Protein AF-A0A399HQA6-F1 (afdb_monomer_lite)

Secondary structure (DSSP, 8-state):
----TT---B-----S-HHIIIIIIIS-HHHHHHS--HHHHHHHH-S-----------S---HHHHHHHHHHHHHHTT-S-HHHHHHHSGGG-TT--HHHHTTB---S-STTTT--TTT-TT-SGGGGGG-SSHHHHHHHHHHHHHHHHSSSSTTHHHHHHHHHHT-B--S--EE----STT--S-EEEEETTEEEEE-HHHHTTB-GGG-EEEEEEPPTTPPPTT-SB-TTSS-TT-GGGGEEEEEEEEBTTT--EEEEE--B-SHHHHHHHHHHHHHHTT----SSSTT-EEP--TTSSS---EE------S---HHHHHHHH---S--

Radius of gyration: 25.89 Å; chains: 1; bounding box: 60×69×69 Å

Structure (mmCIF, N/CA/C/O backbone):
data_AF-A0A399HQA6-F1
#
_entry.id   AF-A0A399HQA6-F1
#
loop_
_atom_site.group_PDB
_atom_site.id
_atom_site.type_symbol
_atom_site.label_atom_id
_atom_site.label_alt_id
_atom_site.label_comp_id
_atom_site.label_asym_id
_atom_site.label_entity_id
_atom_site.label_seq_id
_atom_site.pdbx_PDB_ins_code
_atom_site.Cartn_x
_atom_site.Cartn_y
_atom_site.Cartn_z
_atom_site.occupancy
_atom_site.B_iso_or_equiv
_atom_site.auth_seq_id
_atom_site.auth_comp_id
_atom_site.auth_asym_id
_atom_site.auth_atom_id
_atom_site.pdbx_PDB_model_num
ATOM 1 N N . MET A 1 1 ? 3.325 -28.290 -16.433 1.00 46.09 1 MET A N 1
ATOM 2 C CA . MET A 1 1 ? 3.695 -27.253 -17.421 1.00 46.09 1 MET A CA 1
ATOM 3 C C . MET A 1 1 ? 5.106 -27.579 -17.893 1.00 46.09 1 MET A C 1
ATOM 5 O O . MET A 1 1 ? 5.983 -27.644 -17.045 1.00 46.09 1 MET A O 1
ATOM 9 N N . ARG A 1 2 ? 5.325 -27.930 -19.168 1.00 38.97 2 ARG A N 1
ATOM 10 C CA . ARG A 1 2 ? 6.673 -28.277 -19.660 1.00 38.97 2 ARG A CA 1
ATOM 11 C C . ARG A 1 2 ? 7.373 -26.999 -20.116 1.00 38.97 2 ARG A C 1
ATOM 13 O O . ARG A 1 2 ? 7.052 -26.469 -21.173 1.00 38.97 2 ARG A O 1
ATOM 20 N N . ILE A 1 3 ? 8.270 -26.490 -19.281 1.00 51.06 3 ILE A N 1
ATOM 21 C CA . ILE A 1 3 ? 9.206 -25.422 -19.643 1.00 51.06 3 ILE A CA 1
ATOM 22 C C . ILE A 1 3 ? 10.278 -26.064 -20.543 1.00 51.06 3 ILE A C 1
ATOM 24 O O . ILE A 1 3 ? 10.696 -27.183 -20.242 1.00 51.06 3 ILE A O 1
ATOM 28 N N . PRO A 1 4 ? 10.703 -25.433 -21.653 1.00 49.66 4 PRO A N 1
ATOM 29 C CA . PRO A 1 4 ? 11.762 -25.982 -22.498 1.00 49.66 4 PRO A CA 1
ATOM 30 C C . PRO A 1 4 ? 13.029 -26.227 -21.670 1.00 49.66 4 PRO A C 1
ATOM 32 O O . PRO A 1 4 ? 13.526 -25.306 -21.018 1.00 49.66 4 PRO A O 1
ATOM 35 N N . SER A 1 5 ? 13.540 -27.458 -21.708 1.00 47.47 5 SER A N 1
ATOM 36 C CA . SER A 1 5 ? 14.568 -28.019 -20.815 1.00 47.47 5 SER A CA 1
ATOM 37 C C . SER A 1 5 ? 15.982 -27.439 -20.979 1.00 47.47 5 SER A C 1
ATOM 39 O O . SER A 1 5 ? 16.947 -28.052 -20.549 1.00 47.47 5 SER A O 1
ATOM 41 N N . SER A 1 6 ? 16.148 -26.294 -21.644 1.00 56.69 6 SER A N 1
ATOM 42 C CA . SER A 1 6 ? 17.475 -25.747 -21.963 1.00 56.69 6 SER A CA 1
ATOM 43 C C . SER A 1 6 ? 17.486 -24.224 -22.116 1.00 56.69 6 SER A C 1
ATOM 45 O O . SER A 1 6 ? 18.151 -23.689 -23.005 1.00 56.69 6 SER A O 1
ATOM 47 N N . SER A 1 7 ? 16.712 -23.498 -21.304 1.00 71.19 7 SER A N 1
ATOM 48 C CA . SER A 1 7 ? 16.657 -22.035 -21.399 1.00 71.19 7 SER A CA 1
ATOM 49 C C . SER A 1 7 ? 17.204 -21.359 -20.141 1.00 71.19 7 SER A C 1
ATOM 51 O O . SER A 1 7 ? 16.585 -21.368 -19.083 1.00 71.19 7 SER A O 1
ATOM 53 N N . TRP A 1 8 ? 18.373 -20.738 -20.277 1.00 83.06 8 TRP A N 1
ATOM 54 C CA . TRP A 1 8 ? 19.012 -19.949 -19.227 1.00 83.06 8 TRP A CA 1
ATOM 55 C C . TRP A 1 8 ? 18.204 -18.674 -18.954 1.00 83.06 8 TRP A C 1
ATOM 57 O O . TRP A 1 8 ? 17.546 -18.134 -19.850 1.00 83.06 8 TRP A O 1
ATOM 67 N N . ARG A 1 9 ? 18.248 -18.178 -17.716 1.00 88.12 9 ARG A N 1
ATOM 68 C CA . ARG A 1 9 ? 17.658 -16.888 -17.328 1.00 88.12 9 ARG A CA 1
ATOM 69 C C . ARG A 1 9 ? 18.725 -16.005 -16.718 1.00 88.12 9 ARG A C 1
ATOM 71 O O . ARG A 1 9 ? 19.598 -16.482 -16.002 1.00 88.12 9 ARG A O 1
ATOM 78 N N . ARG A 1 10 ? 18.667 -14.715 -17.046 1.00 89.69 10 ARG A N 1
ATOM 79 C CA . ARG A 1 10 ? 19.726 -13.760 -16.710 1.00 89.69 10 ARG A CA 1
ATOM 80 C C . ARG A 1 10 ? 19.152 -12.689 -15.807 1.00 89.69 10 ARG A C 1
ATOM 82 O O . ARG A 1 10 ? 18.194 -12.011 -16.175 1.00 89.69 10 ARG A O 1
ATOM 89 N N . TYR A 1 11 ? 19.739 -12.552 -14.630 1.00 90.12 11 TYR A N 1
ATOM 90 C CA . TYR A 1 11 ? 19.397 -11.531 -13.654 1.00 90.12 11 TYR A CA 1
ATOM 91 C C . TYR A 1 11 ? 20.666 -10.770 -13.293 1.00 90.12 11 TYR A C 1
ATOM 93 O O . TYR A 1 11 ? 21.704 -11.378 -13.048 1.00 90.12 11 TYR A O 1
ATOM 101 N N . VAL A 1 12 ? 20.565 -9.446 -13.258 1.00 89.06 12 VAL A N 1
ATOM 102 C CA . VAL A 1 12 ? 21.636 -8.573 -12.772 1.00 89.06 12 VAL A CA 1
ATOM 103 C C . VAL A 1 12 ? 21.086 -7.761 -11.611 1.00 89.06 12 VAL A C 1
ATOM 105 O O . VAL A 1 12 ? 19.997 -7.196 -11.710 1.00 89.06 12 VAL A O 1
ATOM 108 N N . GLY A 1 13 ? 21.837 -7.737 -10.512 1.00 83.81 13 GLY A N 1
ATOM 109 C CA . GLY A 1 13 ? 21.489 -7.035 -9.286 1.00 83.81 13 GLY A CA 1
ATOM 110 C C . GLY A 1 13 ? 22.708 -6.350 -8.674 1.00 83.81 13 GLY A C 1
ATOM 111 O O . GLY A 1 13 ? 23.799 -6.909 -8.707 1.00 83.81 13 GLY A O 1
ATOM 112 N N . GLN A 1 14 ? 22.531 -5.181 -8.063 1.00 79.50 14 GLN A N 1
ATOM 113 C CA . GLN A 1 14 ? 23.606 -4.490 -7.332 1.00 79.50 14 GLN A CA 1
ATOM 114 C C . GLN A 1 14 ? 23.721 -4.941 -5.865 1.00 79.50 14 GLN A C 1
ATOM 116 O O . GLN A 1 14 ? 22.711 -5.101 -5.183 1.00 79.50 14 GLN A O 1
ATOM 121 N N . SER A 1 15 ? 24.930 -5.085 -5.319 1.00 76.31 15 SER A N 1
ATOM 122 C CA . SER A 1 15 ? 25.132 -5.267 -3.874 1.00 76.31 15 SER A CA 1
ATOM 123 C C . SER A 1 15 ? 26.404 -4.587 -3.396 1.00 76.31 15 SER A C 1
ATOM 125 O O . SER A 1 15 ? 27.422 -4.655 -4.066 1.00 76.31 15 SER A O 1
ATOM 127 N N . ILE A 1 16 ? 26.363 -4.013 -2.194 1.00 74.00 16 ILE A N 1
ATOM 128 C CA . ILE A 1 16 ? 27.575 -3.621 -1.453 1.00 74.00 16 ILE A CA 1
ATOM 129 C C . ILE A 1 16 ? 28.124 -4.776 -0.598 1.00 74.00 16 ILE A C 1
ATOM 131 O O . ILE A 1 16 ? 29.214 -4.684 -0.048 1.00 74.00 16 ILE A O 1
ATOM 135 N N . ASN A 1 17 ? 27.349 -5.857 -0.455 1.00 77.19 17 ASN A N 1
ATOM 136 C CA . ASN A 1 17 ? 27.739 -7.075 0.243 1.00 77.19 17 ASN A CA 1
ATOM 137 C C . ASN A 1 17 ? 27.138 -8.280 -0.496 1.00 77.19 17 ASN A C 1
ATOM 139 O O . ASN A 1 17 ? 25.963 -8.623 -0.314 1.00 77.19 17 ASN A O 1
ATOM 143 N N . CYS A 1 18 ? 27.920 -8.873 -1.399 1.00 78.12 18 CYS A N 1
ATOM 144 C CA . CYS A 1 18 ? 27.489 -10.010 -2.214 1.00 78.12 18 CYS A CA 1
ATOM 145 C C . CYS A 1 18 ? 27.145 -11.227 -1.349 1.00 78.12 18 CYS A C 1
ATOM 147 O O . CYS A 1 18 ? 26.110 -11.843 -1.575 1.00 78.12 18 CYS A O 1
ATOM 149 N N . ASN A 1 19 ? 27.934 -11.508 -0.307 1.00 81.88 19 ASN A N 1
ATOM 150 C CA . ASN A 1 19 ? 27.689 -12.628 0.603 1.00 81.88 19 ASN A CA 1
ATOM 151 C C . ASN A 1 19 ? 26.316 -12.514 1.291 1.00 81.88 19 ASN A C 1
ATOM 153 O O . ASN A 1 19 ? 25.516 -13.447 1.233 1.00 81.88 19 ASN A O 1
ATOM 157 N N . LEU A 1 20 ? 25.998 -11.336 1.844 1.00 82.56 20 LEU A N 1
ATOM 158 C CA . LEU A 1 20 ? 24.690 -11.071 2.442 1.00 82.56 20 LEU A CA 1
ATOM 159 C C . LEU A 1 20 ? 23.568 -11.249 1.414 1.00 82.56 20 LEU A C 1
ATOM 161 O O . LEU A 1 20 ? 22.568 -11.913 1.680 1.00 82.56 20 LEU A O 1
ATOM 165 N N . ARG A 1 21 ? 23.731 -10.660 0.226 1.00 83.94 21 ARG A N 1
ATOM 166 C CA . ARG A 1 21 ? 22.701 -10.698 -0.814 1.00 83.94 21 ARG A CA 1
ATOM 167 C C . ARG A 1 21 ? 22.457 -12.115 -1.322 1.00 83.94 21 ARG A C 1
ATOM 169 O O . ARG A 1 21 ? 21.301 -12.482 -1.491 1.00 83.94 21 ARG A O 1
ATOM 176 N N . VAL A 1 22 ? 23.493 -12.917 -1.532 1.00 86.75 22 VAL A N 1
ATOM 177 C CA . VAL A 1 22 ? 23.330 -14.301 -1.984 1.00 86.75 22 VAL A CA 1
ATOM 178 C C . VAL A 1 22 ? 22.727 -15.152 -0.868 1.00 86.75 22 VAL A C 1
ATOM 180 O O . VAL A 1 22 ? 21.589 -15.593 -0.999 1.00 86.75 22 VAL A O 1
ATOM 183 N N . HIS A 1 23 ? 23.410 -15.302 0.266 1.00 86.25 23 HIS A N 1
ATOM 184 C CA . HIS A 1 23 ? 23.033 -16.313 1.259 1.00 86.25 23 HIS A CA 1
ATOM 185 C C . HIS A 1 23 ? 21.822 -15.923 2.113 1.00 86.25 23 HIS A C 1
ATOM 187 O O . HIS A 1 23 ? 20.978 -16.760 2.428 1.00 86.25 23 HIS A O 1
ATOM 193 N N . HIS A 1 24 ? 21.688 -14.646 2.479 1.00 82.75 24 HIS A N 1
ATOM 194 C CA . HIS A 1 24 ? 20.609 -14.213 3.374 1.00 82.75 24 HIS A CA 1
ATOM 195 C C . HIS A 1 24 ? 19.367 -13.715 2.635 1.00 82.75 24 HIS A C 1
ATOM 197 O O . HIS A 1 24 ? 18.283 -13.705 3.225 1.00 82.75 24 HIS A O 1
ATOM 203 N N . ASN A 1 25 ? 19.498 -13.344 1.356 1.00 85.69 25 ASN A N 1
ATOM 204 C CA . ASN A 1 25 ? 18.370 -12.866 0.562 1.00 85.69 25 ASN A CA 1
ATOM 205 C C . ASN A 1 25 ? 18.004 -13.856 -0.545 1.00 85.69 25 ASN A C 1
ATOM 207 O O . ASN A 1 25 ? 16.898 -14.394 -0.528 1.00 85.69 25 ASN A O 1
ATOM 211 N N . HIS A 1 26 ? 18.907 -14.099 -1.501 1.00 87.62 26 HIS A N 1
ATOM 212 C CA . HIS A 1 26 ? 18.584 -14.904 -2.677 1.00 87.62 26 HIS A CA 1
ATOM 213 C C . HIS A 1 26 ? 18.369 -16.381 -2.341 1.00 87.62 26 HIS A C 1
ATOM 215 O O . HIS A 1 26 ? 17.374 -16.938 -2.787 1.00 87.62 26 HIS A O 1
ATOM 221 N N . GLU A 1 27 ? 19.199 -16.992 -1.500 1.00 88.75 27 GLU A N 1
ATOM 222 C CA . GLU A 1 27 ? 19.074 -18.403 -1.098 1.00 88.75 27 GLU A CA 1
ATOM 223 C C . GLU A 1 27 ? 18.043 -18.621 0.023 1.00 88.75 27 GLU A C 1
ATOM 225 O O . GLU A 1 27 ? 17.496 -19.716 0.177 1.00 88.75 27 GLU A O 1
ATOM 230 N N . SER A 1 28 ? 17.673 -17.562 0.744 1.00 88.06 28 SER A N 1
ATOM 231 C CA . SER A 1 28 ? 16.693 -17.623 1.827 1.00 88.06 28 SER A CA 1
ATOM 232 C C . SER A 1 28 ? 15.251 -17.727 1.317 1.00 88.06 28 SER A C 1
ATOM 234 O O . SER A 1 28 ? 14.646 -16.750 0.867 1.00 88.06 28 SER A O 1
ATOM 236 N N . ALA A 1 29 ? 14.640 -18.904 1.473 1.00 85.56 29 ALA A N 1
ATOM 237 C CA . ALA A 1 29 ? 13.240 -19.135 1.102 1.00 85.56 29 ALA A CA 1
ATOM 238 C C . ALA A 1 29 ? 12.260 -18.181 1.820 1.00 85.56 29 ALA A C 1
ATOM 240 O O . ALA A 1 29 ? 11.282 -17.710 1.230 1.00 85.56 29 ALA A O 1
ATOM 241 N N . SER A 1 30 ? 12.525 -17.843 3.089 1.00 79.69 30 SER A N 1
ATOM 242 C CA . SER A 1 30 ? 11.693 -16.906 3.857 1.00 79.69 30 SER A CA 1
ATOM 243 C C . SER A 1 30 ? 11.792 -15.477 3.311 1.00 79.69 30 SER A C 1
ATOM 245 O O . SER A 1 30 ? 10.779 -14.769 3.206 1.00 79.69 30 SER A O 1
ATOM 247 N N . TYR A 1 31 ? 12.990 -15.066 2.888 1.00 79.19 31 TYR A N 1
ATOM 248 C CA . TYR A 1 31 ? 13.210 -13.775 2.253 1.00 79.19 31 TYR A CA 1
ATOM 249 C C . TYR A 1 31 ? 12.507 -13.700 0.893 1.00 79.19 31 TYR A C 1
ATOM 251 O O . TYR A 1 31 ? 11.740 -12.764 0.655 1.00 79.19 31 TYR A O 1
ATOM 259 N N . ARG A 1 32 ? 12.670 -14.716 0.034 1.00 84.69 32 ARG A N 1
ATOM 260 C CA . ARG A 1 32 ? 12.004 -14.778 -1.281 1.00 84.69 32 ARG A CA 1
ATOM 261 C C . ARG A 1 32 ? 10.479 -14.741 -1.167 1.00 84.69 32 ARG A C 1
ATOM 263 O O . ARG A 1 32 ? 9.813 -14.016 -1.907 1.00 84.69 32 ARG A O 1
ATOM 270 N N . LYS A 1 33 ? 9.907 -15.446 -0.183 1.00 76.44 33 LYS A N 1
ATOM 271 C CA . LYS A 1 33 ? 8.455 -15.441 0.078 1.00 76.44 33 LYS A CA 1
ATOM 272 C C . LYS A 1 33 ? 7.918 -14.036 0.383 1.00 76.44 33 LYS A C 1
ATOM 274 O O . LYS A 1 33 ? 6.842 -13.664 -0.107 1.00 76.44 33 LYS A O 1
ATOM 279 N N . SER A 1 34 ? 8.662 -13.266 1.179 1.00 72.62 34 SER A N 1
ATOM 280 C CA . SER A 1 34 ? 8.300 -11.908 1.610 1.00 72.62 34 SER A CA 1
ATOM 281 C C . SER A 1 34 ? 8.626 -10.823 0.572 1.00 72.62 34 SER A C 1
ATOM 283 O O . SER A 1 34 ? 7.964 -9.784 0.557 1.00 72.62 34 SER A O 1
ATOM 285 N N . HIS A 1 35 ? 9.557 -11.083 -0.348 1.00 72.94 35 HIS A N 1
ATOM 286 C CA . HIS A 1 35 ? 10.022 -10.136 -1.364 1.00 72.94 35 HIS A CA 1
ATOM 287 C C . HIS A 1 35 ? 9.831 -10.710 -2.776 1.00 72.94 35 HIS A C 1
ATOM 289 O O . HIS A 1 35 ? 10.807 -11.061 -3.426 1.00 72.94 35 HIS A O 1
ATOM 295 N N . PRO A 1 36 ? 8.590 -10.815 -3.283 1.00 75.38 36 PRO A N 1
ATOM 296 C CA . PRO A 1 36 ? 8.331 -11.430 -4.585 1.00 75.38 36 PRO A CA 1
ATOM 297 C C . PRO A 1 36 ? 9.059 -10.691 -5.713 1.00 75.38 36 PRO A C 1
ATOM 299 O O . PRO A 1 36 ? 8.987 -9.466 -5.827 1.00 75.38 36 PRO A O 1
ATOM 302 N N . SER A 1 37 ? 9.700 -11.437 -6.603 1.00 84.69 37 SER A N 1
ATOM 303 C CA . SER A 1 37 ? 10.329 -10.895 -7.803 1.00 84.69 37 SER A CA 1
ATOM 304 C C . SER A 1 37 ? 10.417 -11.977 -8.869 1.00 84.69 37 SER A C 1
ATOM 306 O O . SER A 1 37 ? 10.526 -13.151 -8.530 1.00 84.69 37 SER A O 1
ATOM 308 N N . LEU A 1 38 ? 10.403 -11.587 -10.144 1.00 87.56 38 LEU A N 1
ATOM 309 C CA . LEU A 1 38 ? 10.457 -12.532 -11.260 1.00 87.56 38 LEU A CA 1
ATOM 310 C C . LEU A 1 38 ? 11.690 -13.445 -11.181 1.00 87.56 38 LEU A C 1
ATOM 312 O O . LEU A 1 38 ? 11.577 -14.650 -11.372 1.00 87.56 38 LEU A O 1
ATOM 316 N N . HIS A 1 39 ? 12.857 -12.891 -10.838 1.00 88.88 39 HIS A N 1
ATOM 317 C CA . HIS A 1 39 ? 14.082 -13.681 -10.699 1.00 88.88 39 HIS A CA 1
ATOM 318 C C . HIS A 1 39 ? 13.996 -14.744 -9.594 1.00 88.88 39 HIS A C 1
ATOM 320 O O . HIS A 1 39 ? 14.664 -15.765 -9.699 1.00 88.88 39 HIS A O 1
ATOM 326 N N . TYR A 1 40 ? 13.148 -14.557 -8.578 1.00 90.25 40 TYR A N 1
ATOM 327 C CA . TYR A 1 40 ? 12.891 -15.597 -7.585 1.00 90.25 40 TYR A CA 1
ATOM 328 C C . TYR A 1 40 ? 11.994 -16.707 -8.118 1.00 90.25 40 TYR A C 1
ATOM 330 O O . TYR A 1 40 ? 12.221 -17.852 -7.762 1.00 90.25 40 TYR A O 1
ATOM 338 N N . GLU A 1 41 ? 11.037 -16.415 -9.004 1.00 89.50 41 GLU A N 1
ATOM 339 C CA . GLU A 1 41 ? 10.263 -17.482 -9.655 1.00 89.50 41 GLU A CA 1
ATOM 340 C C . GLU A 1 41 ? 11.173 -18.373 -10.508 1.00 89.50 41 GLU A C 1
ATOM 342 O O . GLU A 1 41 ? 11.029 -19.590 -10.487 1.00 89.50 41 GLU A O 1
ATOM 347 N N . TYR A 1 42 ? 12.144 -17.776 -11.208 1.00 90.50 42 TYR A N 1
ATOM 348 C CA . TYR A 1 42 ? 13.167 -18.536 -11.927 1.00 90.50 42 TYR A CA 1
ATOM 349 C C . TYR A 1 42 ? 14.096 -19.302 -10.985 1.00 90.50 42 TYR A C 1
ATOM 351 O O . TYR A 1 42 ? 14.429 -20.446 -11.266 1.00 90.50 42 TYR A O 1
ATOM 359 N N . HIS A 1 43 ? 14.489 -18.699 -9.864 1.00 89.81 43 HIS A N 1
ATOM 360 C CA . HIS A 1 43 ? 15.347 -19.345 -8.872 1.00 89.81 43 HIS A CA 1
ATOM 361 C C . HIS A 1 43 ? 14.697 -20.596 -8.259 1.00 89.81 43 HIS A C 1
ATOM 363 O O . HIS A 1 43 ? 15.395 -21.565 -7.993 1.00 89.81 43 HIS A O 1
ATOM 369 N N . GLU A 1 44 ? 13.383 -20.596 -8.013 1.00 88.50 44 GLU A N 1
ATOM 370 C CA . GLU A 1 44 ? 12.685 -21.749 -7.410 1.00 88.50 44 GLU A CA 1
ATOM 371 C C . GLU A 1 44 ? 12.632 -22.979 -8.326 1.00 88.50 44 GLU A C 1
ATOM 373 O O . GLU A 1 44 ? 12.486 -24.099 -7.847 1.00 88.50 44 GLU A O 1
ATOM 378 N N . ILE A 1 45 ? 12.721 -22.778 -9.639 1.00 87.06 45 ILE A N 1
ATOM 379 C CA . ILE A 1 45 ? 12.598 -23.849 -10.639 1.00 87.06 45 ILE A CA 1
ATOM 380 C C . ILE A 1 45 ? 13.927 -24.183 -11.323 1.00 87.06 45 ILE A C 1
ATOM 382 O O . ILE A 1 45 ? 13.956 -25.040 -12.203 1.00 87.06 45 ILE A O 1
ATOM 386 N N . ALA A 1 46 ? 14.994 -23.452 -11.001 1.00 87.94 46 ALA A N 1
ATOM 387 C CA . ALA A 1 46 ? 16.292 -23.632 -11.625 1.00 87.94 46 ALA A CA 1
ATOM 388 C C . ALA A 1 46 ? 16.915 -24.961 -11.178 1.00 87.94 46 ALA A C 1
ATOM 390 O O . ALA A 1 46 ? 16.969 -25.252 -9.985 1.00 87.94 46 ALA A O 1
ATOM 391 N N . GLU A 1 47 ? 17.413 -25.741 -12.137 1.00 87.31 47 GLU A N 1
ATOM 392 C CA . GLU A 1 47 ? 18.225 -26.932 -11.850 1.00 87.31 47 GLU A CA 1
ATOM 393 C C . GLU A 1 47 ? 19.614 -26.531 -11.337 1.00 87.31 47 GLU A C 1
ATOM 395 O O . GLU A 1 47 ? 20.151 -27.152 -10.424 1.00 87.31 47 GLU A O 1
ATOM 400 N N . GLU A 1 48 ? 20.164 -25.446 -11.888 1.00 87.31 48 GLU A N 1
ATOM 401 C CA . GLU A 1 48 ? 21.478 -24.912 -11.542 1.00 87.31 48 GLU A CA 1
ATOM 402 C C . GLU A 1 48 ? 21.445 -23.383 -11.463 1.00 87.31 48 GLU A C 1
ATOM 404 O O . GLU A 1 48 ? 20.719 -22.711 -12.203 1.00 87.31 48 GLU A O 1
ATOM 409 N N . ILE A 1 49 ? 22.257 -22.821 -10.563 1.00 87.06 49 ILE A N 1
ATOM 410 C CA . ILE A 1 49 ? 22.373 -21.377 -10.348 1.00 87.06 49 ILE A CA 1
ATOM 411 C C . ILE A 1 49 ? 23.851 -21.007 -10.297 1.00 87.06 49 ILE A C 1
ATOM 413 O O . ILE A 1 49 ? 24.611 -21.548 -9.497 1.00 87.06 49 ILE A O 1
ATOM 417 N N . PHE A 1 50 ? 24.237 -20.038 -11.126 1.00 86.25 50 PHE A N 1
ATOM 418 C CA . PHE A 1 50 ? 25.592 -19.504 -11.178 1.00 86.25 50 PHE A CA 1
ATOM 419 C C . PHE A 1 50 ? 25.585 -18.044 -10.737 1.00 86.25 50 PHE A C 1
ATOM 421 O O . PHE A 1 50 ? 24.865 -17.218 -11.302 1.00 86.25 50 PHE A O 1
ATOM 428 N N . TRP A 1 51 ? 26.414 -17.722 -9.747 1.00 82.94 51 TRP A N 1
ATOM 429 C CA . TRP A 1 51 ? 26.640 -16.351 -9.304 1.00 82.94 51 TRP A CA 1
ATOM 430 C C . TRP A 1 51 ? 27.926 -15.824 -9.932 1.00 82.94 51 TRP A C 1
ATOM 432 O O . TRP A 1 51 ? 28.997 -16.400 -9.751 1.00 82.94 51 TRP A O 1
ATOM 442 N N . LEU A 1 52 ? 27.812 -14.725 -10.673 1.00 78.56 52 LEU A N 1
ATOM 443 C CA . LEU A 1 52 ? 28.948 -13.999 -11.230 1.00 78.56 52 LEU A CA 1
ATOM 444 C C . LEU A 1 52 ? 29.065 -12.662 -10.501 1.00 78.56 52 LEU A C 1
ATOM 446 O O . LEU A 1 52 ? 28.078 -11.933 -10.405 1.00 78.56 52 LEU A O 1
ATOM 450 N N . ASP A 1 53 ? 30.265 -12.342 -10.021 1.00 74.50 53 ASP A N 1
ATOM 451 C CA . ASP A 1 53 ? 30.597 -11.025 -9.471 1.00 74.50 53 ASP A CA 1
ATOM 452 C C . ASP A 1 53 ? 31.521 -10.289 -10.456 1.00 74.50 53 ASP A C 1
ATOM 454 O O . ASP A 1 53 ? 32.742 -10.465 -10.419 1.00 74.50 53 ASP A O 1
ATOM 458 N N . PRO A 1 54 ? 30.956 -9.531 -11.413 1.00 60.81 54 PRO A N 1
ATOM 459 C CA . PRO A 1 54 ? 31.738 -8.899 -12.467 1.00 60.81 54 PRO A CA 1
ATOM 460 C C . PRO A 1 54 ? 32.445 -7.612 -12.012 1.00 60.81 54 PRO A C 1
ATOM 462 O O . PRO A 1 54 ? 33.232 -7.067 -12.784 1.00 60.81 54 PRO A O 1
ATOM 465 N N . ALA A 1 55 ? 32.159 -7.084 -10.812 1.00 63.66 55 ALA A N 1
ATOM 466 C CA . ALA A 1 55 ? 32.730 -5.821 -10.351 1.00 63.66 55 ALA A CA 1
ATOM 467 C C . ALA A 1 55 ? 32.735 -5.697 -8.817 1.00 63.66 55 ALA A C 1
ATOM 469 O O . ALA A 1 55 ? 31.740 -5.308 -8.207 1.00 63.66 55 ALA A O 1
ATOM 470 N N . PHE A 1 56 ? 33.904 -5.906 -8.208 1.00 60.91 56 PHE A N 1
ATOM 471 C CA . PHE A 1 56 ? 34.147 -5.584 -6.804 1.00 60.91 56 PHE A CA 1
ATOM 472 C C . PHE A 1 56 ? 34.682 -4.152 -6.674 1.00 60.91 56 PHE A C 1
ATOM 474 O O . PHE A 1 56 ? 35.791 -3.858 -7.122 1.00 60.91 56 PHE A O 1
ATOM 481 N N . VAL A 1 57 ? 33.911 -3.253 -6.051 1.00 60.84 57 VAL A N 1
ATOM 482 C CA . VAL A 1 57 ? 34.356 -1.879 -5.760 1.00 60.84 57 VAL A CA 1
ATOM 483 C C . VAL A 1 57 ? 34.439 -1.689 -4.240 1.00 60.84 57 VAL A C 1
ATOM 485 O O . VAL A 1 57 ? 33.405 -1.541 -3.592 1.00 60.84 57 VAL A O 1
ATOM 488 N N . PRO A 1 58 ? 35.647 -1.695 -3.642 1.00 55.12 58 PRO A N 1
ATOM 489 C CA . PRO A 1 58 ? 35.829 -1.711 -2.185 1.00 55.12 58 PRO A CA 1
ATOM 490 C C . PRO A 1 58 ? 35.489 -0.391 -1.473 1.00 55.12 58 PRO A C 1
ATOM 492 O O . PRO A 1 58 ? 35.554 -0.321 -0.245 1.00 55.12 58 PRO A O 1
ATOM 495 N N . HIS A 1 59 ? 35.125 0.666 -2.201 1.00 56.91 59 HIS A N 1
ATOM 496 C CA . HIS A 1 59 ? 34.890 1.991 -1.633 1.00 56.91 59 HIS A CA 1
ATOM 497 C C . HIS A 1 59 ? 33.527 2.534 -2.042 1.00 56.91 59 HIS A C 1
ATOM 499 O O . HIS A 1 59 ? 33.117 2.383 -3.188 1.00 56.91 59 HIS A O 1
ATOM 505 N N . PHE A 1 60 ? 32.832 3.147 -1.076 1.00 53.75 60 PHE A N 1
ATOM 506 C CA . PHE A 1 60 ? 31.487 3.701 -1.216 1.00 53.75 60 PHE A CA 1
ATOM 507 C C . PHE A 1 60 ? 31.366 4.559 -2.473 1.00 53.75 60 PHE A C 1
ATOM 509 O O . PHE A 1 60 ? 31.836 5.692 -2.545 1.00 53.75 60 PHE A O 1
ATOM 516 N N . VAL A 1 61 ? 30.685 3.999 -3.457 1.00 57.00 61 VAL A N 1
ATOM 517 C CA . VAL A 1 61 ? 30.292 4.697 -4.662 1.00 57.00 61 VAL A CA 1
ATOM 518 C C . VAL A 1 61 ? 28.964 5.422 -4.383 1.00 57.00 61 VAL A C 1
ATOM 520 O O . VAL A 1 61 ? 28.074 4.823 -3.771 1.00 57.00 61 VAL A O 1
ATOM 523 N N . PRO A 1 62 ? 28.777 6.689 -4.809 1.00 65.00 62 PRO A N 1
ATOM 524 C CA . PRO A 1 62 ? 27.470 7.343 -4.753 1.00 65.00 62 PRO A CA 1
ATOM 525 C C . PRO A 1 62 ? 26.402 6.450 -5.396 1.00 65.00 62 PRO A C 1
ATOM 527 O O . PRO A 1 62 ? 26.645 5.889 -6.461 1.00 65.00 62 PRO A O 1
ATOM 530 N N . ALA A 1 63 ? 25.213 6.337 -4.795 1.00 62.72 63 ALA A N 1
ATOM 531 C CA . ALA A 1 63 ? 24.154 5.422 -5.252 1.00 62.72 63 ALA A CA 1
ATOM 532 C C . ALA A 1 63 ? 23.864 5.494 -6.771 1.00 62.72 63 ALA A C 1
ATOM 534 O O . ALA A 1 63 ? 23.517 4.490 -7.386 1.00 62.72 63 ALA A O 1
ATOM 535 N N . GLY A 1 64 ? 24.066 6.663 -7.392 1.00 65.81 64 GLY A N 1
ATOM 536 C CA . GLY A 1 64 ? 23.935 6.847 -8.839 1.00 65.81 64 GLY A CA 1
ATOM 537 C C . GLY A 1 64 ? 24.919 6.030 -9.686 1.00 65.81 64 GLY A C 1
ATOM 538 O O . GLY A 1 64 ? 24.514 5.489 -10.710 1.00 65.81 64 GLY A O 1
ATOM 539 N N . LEU A 1 65 ? 26.181 5.877 -9.273 1.00 74.25 65 LEU A N 1
ATOM 540 C CA . LEU A 1 65 ? 27.156 5.099 -10.048 1.00 74.25 65 LEU A CA 1
ATOM 541 C C . LEU A 1 65 ? 26.918 3.587 -9.901 1.00 74.25 65 LEU A C 1
ATOM 543 O O . LEU A 1 65 ? 27.100 2.871 -10.880 1.00 74.25 65 LEU A O 1
ATOM 547 N N . LEU A 1 66 ? 26.392 3.106 -8.766 1.00 73.88 66 LEU A N 1
ATOM 548 C CA . LEU A 1 66 ? 25.941 1.711 -8.669 1.00 73.88 66 LEU A CA 1
ATOM 549 C C . LEU A 1 66 ? 24.792 1.412 -9.644 1.00 73.88 66 LEU A C 1
ATOM 551 O O . LEU A 1 66 ? 24.836 0.392 -10.324 1.00 73.88 66 LEU A O 1
ATOM 555 N N . ASN A 1 67 ? 23.825 2.324 -9.798 1.00 76.56 67 ASN A N 1
ATOM 556 C CA . ASN A 1 67 ? 22.745 2.167 -10.780 1.00 76.56 67 ASN A CA 1
ATOM 557 C C . ASN A 1 67 ? 23.268 2.152 -12.228 1.00 76.56 67 ASN A C 1
ATOM 559 O O . ASN A 1 67 ? 22.778 1.379 -13.051 1.00 76.56 67 ASN A O 1
ATOM 563 N N . ILE A 1 68 ? 24.268 2.984 -12.548 1.00 80.12 68 ILE A N 1
ATOM 564 C CA . ILE A 1 68 ? 24.909 2.999 -13.874 1.00 80.12 68 ILE A CA 1
ATOM 565 C C . ILE A 1 68 ? 25.648 1.682 -14.128 1.00 80.12 68 ILE A C 1
ATOM 567 O O . ILE A 1 68 ? 25.513 1.106 -15.206 1.00 80.12 68 ILE A O 1
ATOM 571 N N . MET A 1 69 ? 26.399 1.184 -13.144 1.00 80.31 69 MET A N 1
ATOM 572 C CA . MET A 1 69 ? 27.106 -0.093 -13.253 1.00 80.31 69 MET A CA 1
ATOM 573 C C . MET A 1 69 ? 26.133 -1.264 -13.400 1.00 80.31 69 MET A C 1
ATOM 575 O O . MET A 1 69 ? 26.334 -2.117 -14.260 1.00 80.31 69 MET A O 1
ATOM 579 N N . GLU A 1 70 ? 25.063 -1.292 -12.605 1.00 83.00 70 GLU A N 1
ATOM 580 C CA . GLU A 1 70 ? 24.016 -2.309 -12.699 1.00 83.00 70 GLU A CA 1
ATOM 581 C C . GLU A 1 70 ? 23.359 -2.278 -14.083 1.00 83.00 70 GLU A C 1
ATOM 583 O O . GLU A 1 70 ? 23.193 -3.330 -14.699 1.00 83.00 70 GLU A O 1
ATOM 588 N N . LEU A 1 71 ? 23.047 -1.084 -14.613 1.00 85.50 71 LEU A N 1
ATOM 589 C CA . LEU A 1 71 ? 22.513 -0.946 -15.966 1.00 85.50 71 LEU A CA 1
ATOM 590 C C . LEU A 1 71 ? 23.499 -1.477 -17.007 1.00 85.50 71 LEU A C 1
ATOM 592 O O . LEU A 1 71 ? 23.107 -2.253 -17.874 1.00 85.50 71 LEU A O 1
ATOM 596 N N . TRP A 1 72 ? 24.764 -1.068 -16.936 1.00 85.44 72 TRP A N 1
ATOM 597 C CA . TRP A 1 72 ? 25.777 -1.495 -17.896 1.00 85.44 72 TRP A CA 1
ATOM 598 C C . TRP A 1 72 ? 25.912 -3.021 -17.921 1.00 85.44 72 TRP A C 1
ATOM 600 O O . TRP A 1 72 ? 25.847 -3.632 -18.987 1.00 85.44 72 TRP A O 1
ATOM 610 N N . GLN A 1 73 ? 25.977 -3.648 -16.745 1.00 87.00 73 GLN A N 1
ATOM 611 C CA . GLN A 1 73 ? 25.983 -5.104 -16.620 1.00 87.00 73 GLN A CA 1
ATOM 612 C C . GLN A 1 73 ? 24.684 -5.729 -17.149 1.00 87.00 73 GLN A C 1
ATOM 614 O O . GLN A 1 73 ? 24.725 -6.754 -17.826 1.00 87.00 73 GLN A O 1
ATOM 619 N N . ALA A 1 74 ? 23.527 -5.108 -16.915 1.00 87.94 74 ALA A N 1
ATOM 620 C CA . ALA A 1 74 ? 22.251 -5.589 -17.437 1.00 87.94 74 ALA A CA 1
ATOM 621 C C . ALA A 1 74 ? 22.155 -5.520 -18.970 1.00 87.94 74 ALA A C 1
ATOM 623 O O . ALA A 1 74 ? 21.498 -6.371 -19.569 1.00 87.94 74 ALA A O 1
ATOM 624 N N . LEU A 1 75 ? 22.833 -4.562 -19.612 1.00 86.31 75 LEU A N 1
ATOM 625 C CA . LEU A 1 75 ? 22.961 -4.495 -21.070 1.00 86.31 75 LEU A CA 1
ATOM 626 C C . LEU A 1 75 ? 23.921 -5.571 -21.597 1.00 86.31 75 LEU A C 1
ATOM 628 O O . LEU A 1 75 ? 23.560 -6.293 -22.524 1.00 86.31 75 LEU A O 1
ATOM 632 N N . VAL A 1 76 ? 25.096 -5.737 -20.975 1.00 85.25 76 VAL A N 1
ATOM 633 C CA . VAL A 1 76 ? 26.095 -6.761 -21.349 1.00 85.25 76 VAL A CA 1
ATOM 634 C C . VAL A 1 76 ? 25.511 -8.169 -21.229 1.00 85.25 76 VAL A C 1
ATOM 636 O O . VAL A 1 76 ? 25.562 -8.961 -22.170 1.00 85.25 76 VAL A O 1
ATOM 639 N N . PHE A 1 77 ? 24.893 -8.472 -20.088 1.00 85.88 77 PHE A N 1
ATOM 640 C CA . PHE A 1 77 ? 24.270 -9.767 -19.836 1.00 85.88 77 PHE A CA 1
ATOM 641 C C . PHE A 1 77 ? 22.848 -9.871 -20.383 1.00 85.88 77 PHE A C 1
ATOM 643 O O . PHE A 1 77 ? 22.251 -10.941 -20.300 1.00 85.88 77 PHE A O 1
ATOM 650 N N . ARG A 1 78 ? 22.301 -8.805 -20.978 1.00 86.25 78 ARG A N 1
ATOM 651 C CA . ARG A 1 78 ? 20.968 -8.790 -21.602 1.00 86.25 78 ARG A CA 1
ATOM 652 C C . ARG A 1 78 ? 19.889 -9.309 -20.644 1.00 86.25 78 ARG A C 1
ATOM 654 O O . ARG A 1 78 ? 19.139 -10.228 -20.969 1.00 86.25 78 ARG A O 1
ATOM 661 N N . SER A 1 79 ? 19.868 -8.766 -19.427 1.00 88.19 79 SER A N 1
ATOM 662 C CA . SER A 1 79 ? 18.935 -9.169 -18.367 1.00 88.19 79 SER A CA 1
ATOM 663 C C . SER A 1 79 ? 17.660 -8.319 -18.309 1.00 88.19 79 SER A C 1
ATOM 665 O O . SER A 1 79 ? 16.723 -8.695 -17.600 1.00 88.19 79 SER A O 1
ATOM 667 N N . LEU A 1 80 ? 17.608 -7.202 -19.048 1.00 84.94 80 LEU A N 1
ATOM 668 C CA . LEU A 1 80 ? 16.433 -6.330 -19.173 1.00 84.94 80 LEU A CA 1
ATOM 669 C C . LEU A 1 80 ? 15.347 -6.932 -20.081 1.00 84.94 80 LEU A C 1
ATOM 671 O O . LEU A 1 80 ? 15.544 -7.968 -20.714 1.00 84.94 80 LEU A O 1
ATOM 675 N N . GLN A 1 81 ? 14.185 -6.272 -20.134 1.00 78.88 81 GLN A N 1
ATOM 676 C CA . GLN A 1 81 ? 13.119 -6.635 -21.066 1.00 78.88 81 GLN A CA 1
ATOM 677 C C . GLN A 1 81 ? 13.445 -6.199 -22.496 1.00 78.88 81 GLN A C 1
ATOM 679 O O . GLN A 1 81 ? 14.178 -5.237 -22.710 1.00 78.88 81 GLN A O 1
ATOM 684 N N . GLU A 1 82 ? 12.858 -6.898 -23.467 1.00 76.25 82 GLU A N 1
ATOM 685 C CA . GLU A 1 82 ? 13.079 -6.687 -24.900 1.00 76.25 82 GLU A CA 1
ATOM 686 C C . GLU A 1 82 ? 12.955 -5.222 -25.331 1.00 76.25 82 GLU A C 1
ATOM 688 O O . GLU A 1 82 ? 13.844 -4.710 -26.006 1.00 76.25 82 GLU A O 1
ATOM 693 N N . SER A 1 83 ? 11.881 -4.545 -24.923 1.00 72.31 83 SER A N 1
ATOM 694 C CA . SER A 1 83 ? 11.662 -3.125 -25.216 1.00 72.31 83 SER A CA 1
ATOM 695 C C . SER A 1 83 ? 12.800 -2.255 -24.685 1.00 72.31 83 SER A C 1
ATOM 697 O O . SER A 1 83 ? 13.344 -1.436 -25.412 1.00 72.31 83 SER A O 1
ATOM 699 N N . ASP A 1 84 ? 13.226 -2.502 -23.446 1.00 78.00 84 ASP A N 1
ATOM 700 C CA . ASP A 1 84 ? 14.254 -1.699 -22.787 1.00 78.00 84 ASP A CA 1
ATOM 701 C C . ASP A 1 84 ? 15.630 -1.939 -23.437 1.00 78.00 84 ASP A C 1
ATOM 703 O O . ASP A 1 84 ? 16.431 -1.018 -23.564 1.00 78.00 84 ASP A O 1
ATOM 707 N N . LEU A 1 85 ? 15.905 -3.169 -23.891 1.00 79.06 85 LEU A N 1
ATOM 708 C CA . LEU A 1 85 ? 17.109 -3.487 -24.664 1.00 79.06 85 LEU A CA 1
ATOM 709 C C . LEU A 1 85 ? 17.092 -2.812 -26.040 1.00 79.06 85 LEU A C 1
ATOM 711 O O . LEU A 1 85 ? 18.117 -2.272 -26.454 1.00 79.06 85 LEU A O 1
ATOM 715 N N . LYS A 1 86 ? 15.948 -2.827 -26.738 1.00 76.62 86 LYS A N 1
ATOM 716 C CA . LYS A 1 86 ? 15.778 -2.174 -28.046 1.00 76.62 86 LYS A CA 1
ATOM 717 C C . LYS A 1 86 ? 16.006 -0.667 -27.959 1.00 76.62 86 LYS A C 1
ATOM 719 O O . LYS A 1 86 ? 16.685 -0.119 -28.824 1.00 76.62 86 LYS A O 1
ATOM 724 N N . ASP A 1 87 ? 15.501 -0.038 -26.903 1.00 76.62 87 ASP A N 1
ATOM 725 C CA . ASP A 1 87 ? 15.609 1.407 -26.699 1.00 76.62 87 ASP A CA 1
ATOM 726 C C . ASP A 1 87 ? 17.023 1.839 -26.278 1.00 76.62 87 ASP A C 1
ATOM 728 O O . ASP A 1 87 ? 17.473 2.929 -26.629 1.00 76.62 87 ASP A O 1
ATOM 732 N N . MET A 1 88 ? 17.742 0.998 -25.524 1.00 79.56 88 MET A N 1
ATOM 733 C CA . MET A 1 88 ? 19.043 1.361 -24.945 1.00 79.56 88 MET A CA 1
ATOM 734 C C . MET A 1 88 ? 20.262 0.920 -25.753 1.00 79.56 88 MET A C 1
ATOM 736 O O . MET A 1 88 ? 21.347 1.474 -25.564 1.00 79.56 88 MET A O 1
ATOM 740 N N . LEU A 1 89 ? 20.128 -0.072 -26.634 1.00 77.19 89 LEU A N 1
ATOM 741 C CA . LEU A 1 89 ? 21.233 -0.513 -27.480 1.00 77.19 89 LEU A CA 1
ATOM 742 C C . LEU A 1 89 ? 21.299 0.331 -28.764 1.00 77.19 89 LEU A C 1
ATOM 744 O O . LEU A 1 89 ? 20.302 0.440 -29.483 1.00 77.19 89 LEU A O 1
ATOM 748 N N . PRO A 1 90 ? 22.471 0.886 -29.127 1.00 70.94 90 PRO A N 1
ATOM 749 C CA . PRO A 1 90 ? 22.602 1.669 -30.350 1.00 70.94 90 PRO A CA 1
ATOM 750 C C . PRO A 1 90 ? 22.219 0.840 -31.589 1.00 70.94 90 PRO A C 1
ATOM 752 O O . PRO A 1 90 ? 22.681 -0.285 -31.782 1.00 70.94 90 PRO A O 1
ATOM 755 N N . GLY A 1 91 ? 21.343 1.397 -32.433 1.00 65.75 91 GLY A N 1
ATOM 756 C CA . GLY A 1 91 ? 20.875 0.759 -33.669 1.00 65.75 91 GLY A CA 1
ATOM 757 C C . GLY A 1 91 ? 19.882 -0.398 -33.486 1.00 65.75 91 GLY A C 1
ATOM 758 O O . GLY A 1 91 ? 19.707 -1.167 -34.433 1.00 65.75 91 GLY A O 1
ATOM 759 N N . GLY A 1 92 ? 19.256 -0.532 -32.309 1.00 56.94 92 GLY A N 1
ATOM 760 C CA . GLY A 1 92 ? 18.196 -1.510 -32.031 1.00 56.94 92 GLY A CA 1
ATOM 761 C C . GLY A 1 92 ? 18.686 -2.911 -31.647 1.00 56.94 92 GLY A C 1
ATOM 762 O O . GLY A 1 92 ? 17.922 -3.866 -31.749 1.00 56.94 92 GLY A O 1
ATOM 763 N N . GLY A 1 93 ? 19.953 -3.060 -31.236 1.00 57.59 93 GLY A N 1
ATOM 764 C CA . GLY A 1 93 ? 20.505 -4.355 -30.808 1.00 57.59 93 GLY A CA 1
ATOM 765 C C . GLY A 1 93 ? 20.855 -5.307 -31.959 1.00 57.59 93 GLY A C 1
ATOM 766 O O . GLY A 1 93 ? 20.629 -6.513 -31.853 1.00 57.59 93 GLY A O 1
ATOM 767 N N . ARG A 1 94 ? 21.397 -4.780 -33.071 1.00 54.59 94 ARG A N 1
ATOM 768 C CA . ARG A 1 94 ? 21.806 -5.571 -34.249 1.00 54.59 94 ARG A CA 1
ATOM 769 C C . ARG A 1 94 ? 22.604 -6.816 -33.836 1.00 54.59 94 ARG A C 1
ATOM 771 O O . ARG A 1 94 ? 23.673 -6.698 -33.246 1.00 54.59 94 ARG A O 1
ATOM 778 N N . GLY A 1 95 ? 22.088 -7.994 -34.187 1.00 65.50 95 GLY A N 1
ATOM 779 C CA . GLY A 1 95 ? 22.736 -9.290 -33.950 1.00 65.50 95 GLY A CA 1
ATOM 780 C C . GLY A 1 95 ? 22.189 -10.095 -32.769 1.00 65.50 95 GLY A C 1
ATOM 781 O O . GLY A 1 95 ? 22.615 -11.231 -32.581 1.00 65.50 95 GLY A O 1
ATOM 782 N N . ILE A 1 96 ? 21.239 -9.563 -31.995 1.00 69.31 96 ILE A N 1
ATOM 783 C CA . ILE A 1 96 ? 20.545 -10.338 -30.960 1.00 69.31 96 ILE A CA 1
ATOM 784 C C . ILE A 1 96 ? 19.313 -11.001 -31.581 1.00 69.31 96 ILE A C 1
ATOM 786 O O . ILE A 1 96 ? 18.469 -10.320 -32.156 1.00 69.31 96 ILE A O 1
ATOM 790 N N . ALA A 1 97 ? 19.198 -12.324 -31.460 1.00 73.50 97 ALA A N 1
ATOM 791 C CA . ALA A 1 97 ? 17.992 -13.033 -31.876 1.00 73.50 97 ALA A CA 1
ATOM 792 C C . ALA A 1 97 ? 16.806 -12.663 -30.966 1.00 73.50 97 ALA A C 1
ATOM 794 O O . ALA A 1 97 ? 16.967 -12.607 -29.745 1.00 73.50 97 ALA A O 1
ATOM 795 N N . ASP A 1 98 ? 15.607 -12.492 -31.533 1.00 69.81 98 ASP A N 1
ATOM 796 C CA . ASP A 1 98 ? 14.387 -12.146 -30.779 1.00 69.81 98 ASP A CA 1
ATOM 797 C C . ASP A 1 98 ? 14.110 -13.129 -29.627 1.00 69.81 98 ASP A C 1
ATOM 799 O O . ASP A 1 98 ? 13.685 -12.741 -28.539 1.00 69.81 98 ASP A O 1
ATOM 803 N N . SER A 1 99 ? 14.454 -14.406 -29.819 1.00 71.81 99 SER A N 1
ATOM 804 C CA . SER A 1 99 ? 14.346 -15.444 -28.790 1.00 71.81 99 SER A CA 1
ATOM 805 C C . SER A 1 99 ? 15.200 -15.175 -27.544 1.00 71.81 99 SER A C 1
ATOM 807 O O . SER A 1 99 ? 14.867 -15.658 -26.464 1.00 71.81 99 SER A O 1
ATOM 809 N N . GLU A 1 100 ? 16.301 -14.427 -27.665 1.00 74.00 100 GLU A N 1
ATOM 810 C CA . GLU A 1 100 ? 17.177 -14.093 -26.537 1.00 74.00 100 GLU A CA 1
ATOM 811 C C . GLU A 1 100 ? 16.720 -12.854 -25.760 1.00 74.00 100 GLU A C 1
ATOM 813 O O . GLU A 1 100 ? 17.006 -12.753 -24.565 1.00 74.00 100 GLU A O 1
ATOM 818 N N . LEU A 1 101 ? 15.986 -11.935 -26.397 1.00 70.31 101 LEU A N 1
ATOM 819 C CA . LEU A 1 101 ? 15.483 -10.711 -25.759 1.00 70.31 101 LEU A CA 1
ATOM 820 C C . LEU A 1 101 ? 14.440 -11.013 -24.667 1.00 70.31 101 LEU A C 1
ATOM 822 O O . LEU A 1 101 ? 14.271 -10.247 -23.718 1.00 70.31 101 LEU A O 1
ATOM 826 N N . GLY A 1 102 ? 13.784 -12.173 -24.752 1.00 76.12 102 GLY A N 1
ATOM 827 C CA . GLY A 1 102 ? 12.813 -12.647 -23.769 1.00 76.12 102 GLY A CA 1
ATOM 828 C C . GLY A 1 102 ? 13.406 -13.295 -22.511 1.00 76.12 102 GLY A C 1
ATOM 829 O O . GLY A 1 102 ? 12.646 -13.564 -21.580 1.00 76.12 102 GLY A O 1
ATOM 830 N N . LEU A 1 103 ? 14.7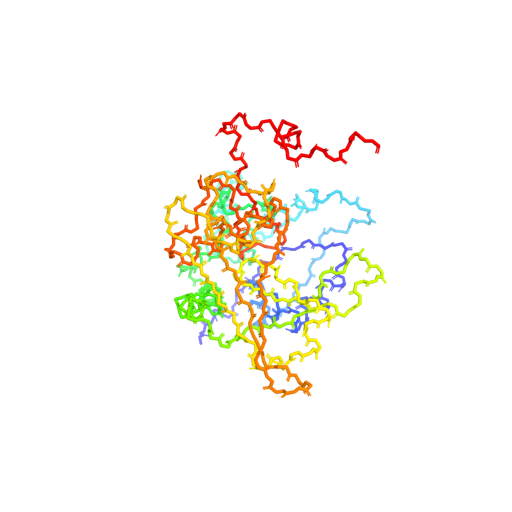21 -13.538 -22.434 1.00 83.31 103 LEU A N 1
ATOM 831 C CA . LEU A 1 103 ? 15.344 -14.340 -21.361 1.00 83.31 103 LEU A CA 1
ATOM 832 C C . LEU A 1 103 ? 15.730 -13.542 -20.102 1.00 83.31 103 LEU A C 1
ATOM 834 O O . LEU A 1 103 ? 16.135 -14.125 -19.089 1.00 83.31 103 LEU A O 1
ATOM 838 N N . GLY A 1 104 ? 15.607 -12.216 -20.151 1.00 86.69 104 GLY A N 1
ATOM 839 C CA . GLY A 1 104 ? 15.908 -11.329 -19.033 1.00 86.69 104 GLY A CA 1
ATOM 840 C C . GLY A 1 104 ? 14.897 -11.433 -17.887 1.00 86.69 104 GLY A C 1
ATOM 841 O O . GLY A 1 104 ? 13.678 -11.379 -18.103 1.00 86.69 104 GLY A O 1
ATOM 842 N N . ALA A 1 105 ? 15.413 -11.562 -16.663 1.00 87.88 105 ALA A N 1
ATOM 843 C CA . ALA A 1 105 ? 14.641 -11.663 -15.427 1.00 87.88 105 ALA A CA 1
ATOM 844 C C . ALA A 1 105 ? 14.467 -10.322 -14.692 1.00 87.88 105 ALA A C 1
ATOM 846 O O . ALA A 1 105 ? 13.683 -10.245 -13.739 1.00 87.88 105 ALA A O 1
ATOM 847 N N . ASN A 1 106 ? 15.159 -9.257 -15.112 1.00 85.06 106 ASN A N 1
ATOM 848 C CA . ASN A 1 106 ? 14.951 -7.929 -14.545 1.00 85.06 106 ASN A CA 1
ATOM 849 C C . ASN A 1 106 ? 13.612 -7.386 -15.035 1.00 85.06 106 ASN A C 1
ATOM 851 O O . ASN A 1 106 ? 13.379 -7.247 -16.230 1.00 85.06 106 ASN A O 1
ATOM 855 N N . VAL A 1 107 ? 12.720 -7.056 -14.103 1.00 76.19 107 VAL A N 1
ATOM 856 C CA . VAL A 1 107 ? 11.340 -6.657 -14.427 1.00 76.19 107 VAL A CA 1
ATOM 857 C C . VAL A 1 107 ? 11.268 -5.300 -15.136 1.00 76.19 107 VAL A C 1
ATOM 859 O O . VAL A 1 107 ? 10.260 -4.991 -15.763 1.00 76.19 107 VAL A O 1
ATOM 862 N N . ARG A 1 108 ? 12.322 -4.488 -15.020 1.00 74.06 108 ARG A N 1
ATOM 863 C CA . ARG A 1 108 ? 12.373 -3.118 -15.527 1.00 74.06 108 ARG A CA 1
ATOM 864 C C . ARG A 1 108 ? 13.804 -2.621 -15.668 1.00 74.06 108 ARG A C 1
ATOM 866 O O . ARG A 1 108 ? 14.728 -3.193 -15.081 1.00 74.06 108 ARG A O 1
ATOM 873 N N . ASN A 1 109 ? 13.926 -1.480 -16.331 1.00 73.88 109 ASN A N 1
ATOM 874 C CA . ASN A 1 109 ? 15.116 -0.652 -16.344 1.00 73.88 109 ASN A CA 1
ATOM 875 C C . ASN A 1 109 ? 15.608 -0.270 -14.936 1.00 73.88 109 ASN A C 1
ATOM 877 O O . ASN A 1 109 ? 14.831 0.147 -14.071 1.00 73.88 109 ASN A O 1
ATOM 881 N N . LEU A 1 110 ? 16.918 -0.372 -14.731 1.00 74.25 110 LEU A N 1
ATOM 882 C CA . LEU A 1 110 ? 17.582 -0.110 -13.456 1.00 74.25 110 LEU A CA 1
ATOM 883 C C . LEU A 1 110 ? 17.780 1.385 -13.179 1.00 74.25 110 LEU A C 1
ATOM 885 O O . LEU A 1 110 ? 17.727 1.802 -12.025 1.00 74.25 110 LEU A O 1
ATOM 889 N N . LEU A 1 111 ? 17.905 2.223 -14.214 1.00 72.38 111 LEU A N 1
ATOM 890 C CA . LEU A 1 111 ? 18.033 3.674 -14.030 1.00 72.38 111 LEU A CA 1
ATOM 891 C C . LEU A 1 111 ? 16.742 4.339 -13.552 1.00 72.38 111 LEU A C 1
ATOM 893 O O . LEU A 1 111 ? 16.792 5.401 -12.941 1.00 72.38 111 LEU A O 1
ATOM 897 N N . GLY A 1 112 ? 15.586 3.711 -13.767 1.00 61.50 112 GLY A N 1
ATOM 898 C CA . GLY A 1 112 ? 14.322 4.198 -13.215 1.00 61.50 112 GLY A CA 1
ATOM 899 C C . GLY A 1 112 ? 14.031 3.694 -11.801 1.00 61.50 112 GLY A C 1
ATOM 900 O O . GLY A 1 112 ? 12.902 3.796 -11.312 1.00 61.50 112 GLY A O 1
ATOM 901 N N . GLN A 1 113 ? 15.026 3.127 -11.116 1.00 57.41 113 GLN A N 1
ATOM 902 C CA . GLN A 1 113 ? 14.919 2.787 -9.706 1.00 57.41 113 GLN A CA 1
ATOM 903 C C . GLN A 1 113 ? 14.806 4.066 -8.863 1.00 57.41 113 GLN A C 1
ATOM 905 O O . GLN A 1 113 ? 15.796 4.702 -8.523 1.00 57.41 113 GLN A O 1
ATOM 910 N N . GLY A 1 114 ? 13.568 4.431 -8.525 1.00 49.56 114 GLY A N 1
ATOM 911 C CA . GLY A 1 114 ? 13.237 5.655 -7.786 1.00 49.56 114 GLY A CA 1
ATOM 912 C C . GLY A 1 114 ? 12.172 6.508 -8.475 1.00 49.56 114 GLY A C 1
ATOM 913 O O . GLY A 1 114 ? 11.532 7.305 -7.797 1.00 49.56 114 GLY A O 1
ATOM 914 N N . LEU A 1 115 ? 11.929 6.279 -9.771 1.00 52.34 115 LEU A N 1
ATOM 915 C CA . LEU A 1 115 ? 10.867 6.931 -10.538 1.00 52.34 115 LEU A CA 1
ATOM 916 C C . LEU A 1 115 ? 9.506 6.268 -10.275 1.00 52.34 115 LEU A C 1
ATOM 918 O O . LEU A 1 115 ? 9.402 5.050 -10.071 1.00 52.34 115 LEU A O 1
ATOM 922 N N . SER A 1 116 ? 8.456 7.085 -10.264 1.00 47.28 116 SER A N 1
ATOM 923 C CA . SER A 1 116 ? 7.061 6.659 -10.181 1.00 47.28 116 SER A CA 1
ATOM 924 C C . SER A 1 116 ? 6.548 6.119 -11.522 1.00 47.28 116 SER A C 1
ATOM 926 O O . SER A 1 116 ? 7.112 6.382 -12.580 1.00 47.28 116 SER A O 1
ATOM 928 N N . PHE A 1 117 ? 5.432 5.384 -11.496 1.00 45.50 117 PHE A N 1
ATOM 929 C CA . PHE A 1 117 ? 4.752 4.939 -12.723 1.00 45.50 117 PHE A CA 1
ATOM 930 C C . PHE A 1 117 ? 4.199 6.097 -13.554 1.00 45.50 117 PHE A C 1
ATOM 932 O O . PHE A 1 117 ? 3.972 5.934 -14.742 1.00 45.50 117 PHE A O 1
ATOM 939 N N . THR A 1 118 ? 3.985 7.265 -12.955 1.00 44.88 118 THR A N 1
ATOM 940 C CA . THR A 1 118 ? 3.574 8.465 -13.686 1.00 44.88 118 THR A CA 1
ATOM 941 C C . THR A 1 118 ? 4.740 9.040 -14.486 1.00 44.88 118 THR A C 1
ATOM 943 O O . THR A 1 118 ? 4.555 9.493 -15.608 1.00 44.88 118 THR A O 1
ATOM 946 N N . GLU A 1 119 ? 5.949 8.978 -13.923 1.00 49.00 119 GLU A N 1
ATOM 947 C CA . GLU A 1 119 ? 7.189 9.424 -14.571 1.00 49.00 119 GLU A CA 1
ATOM 948 C C . GLU A 1 119 ? 7.707 8.404 -15.595 1.00 49.00 119 GLU A C 1
ATOM 950 O O . GLU A 1 119 ? 8.504 8.751 -16.463 1.00 49.00 119 GLU A O 1
ATOM 955 N N . SER A 1 120 ? 7.266 7.144 -15.507 1.00 54.38 120 SER A N 1
ATOM 956 C CA . SER A 1 120 ? 7.623 6.096 -16.461 1.00 54.38 120 SER A CA 1
ATOM 957 C C . SER A 1 120 ? 6.584 4.951 -16.448 1.00 54.38 120 SER A C 1
ATOM 959 O O . SER A 1 120 ? 6.761 3.943 -15.751 1.00 54.38 120 SER A O 1
ATOM 961 N N . PRO A 1 121 ? 5.461 5.096 -17.184 1.00 48.97 121 PRO A N 1
ATOM 962 C CA . PRO A 1 121 ? 4.324 4.153 -17.165 1.00 48.97 121 PRO A CA 1
ATOM 963 C C . PRO A 1 121 ? 4.666 2.768 -17.721 1.00 48.97 121 PRO A C 1
ATOM 965 O O . PRO A 1 121 ? 4.006 1.773 -17.423 1.00 48.97 121 PRO A O 1
ATOM 968 N N . ASP A 1 122 ? 5.764 2.704 -18.457 1.00 51.12 122 ASP A N 1
ATOM 969 C CA . ASP A 1 122 ? 6.338 1.534 -19.098 1.00 51.12 122 ASP A CA 1
ATOM 970 C C . ASP A 1 122 ? 7.036 0.541 -18.143 1.00 51.12 122 ASP A C 1
ATOM 972 O O . ASP A 1 122 ? 7.417 -0.559 -18.538 1.00 51.12 122 ASP A O 1
ATOM 976 N N . MET A 1 123 ? 7.174 0.877 -16.858 1.00 54.47 123 MET A N 1
ATOM 977 C CA . MET A 1 123 ? 8.118 0.231 -15.927 1.00 54.47 123 MET A CA 1
ATOM 978 C C . MET A 1 123 ? 7.571 -0.972 -15.138 1.00 54.47 123 MET A C 1
ATOM 980 O O . MET A 1 123 ? 8.030 -1.256 -14.024 1.00 54.47 123 MET A O 1
ATOM 984 N N . GLY A 1 124 ? 6.563 -1.670 -15.668 1.00 59.69 124 GLY A N 1
ATOM 985 C CA . GLY A 1 124 ? 5.796 -2.679 -14.930 1.00 59.69 124 GLY A CA 1
ATOM 986 C C . GLY A 1 124 ? 5.788 -4.087 -15.531 1.00 59.69 124 GLY A C 1
ATOM 987 O O . GLY A 1 124 ? 5.833 -4.287 -16.740 1.00 59.69 124 GLY A O 1
ATOM 988 N N . TYR A 1 125 ? 5.574 -5.076 -14.659 1.00 64.94 125 TYR A N 1
ATOM 989 C CA . TYR A 1 125 ? 5.331 -6.490 -14.990 1.00 64.94 125 TYR A CA 1
ATOM 990 C C . TYR A 1 125 ? 4.088 -6.728 -15.885 1.00 64.94 125 TYR A C 1
ATOM 992 O O . TYR A 1 125 ? 3.867 -7.845 -16.340 1.00 64.94 125 TYR A O 1
ATOM 1000 N N . TYR A 1 126 ? 3.268 -5.704 -16.164 1.00 66.88 126 TYR A N 1
ATOM 1001 C CA . TYR A 1 126 ? 2.093 -5.778 -17.048 1.00 66.88 126 TYR A CA 1
ATOM 1002 C C . TYR A 1 126 ? 2.436 -6.201 -18.480 1.00 66.88 126 TYR A C 1
ATOM 1004 O O . TYR A 1 126 ? 1.623 -6.843 -19.145 1.00 66.88 126 TYR A O 1
ATOM 1012 N N . ARG A 1 127 ? 3.666 -5.919 -18.924 1.00 70.38 127 ARG A N 1
ATOM 1013 C CA . ARG A 1 127 ? 4.205 -6.374 -20.215 1.00 70.38 127 ARG A CA 1
ATOM 1014 C C . ARG A 1 127 ? 4.295 -7.904 -20.314 1.00 70.38 127 ARG A C 1
ATOM 1016 O O . ARG A 1 127 ? 4.352 -8.450 -21.409 1.00 70.38 127 ARG A O 1
ATOM 1023 N N . PHE A 1 128 ? 4.239 -8.615 -19.186 1.00 79.56 128 PHE A N 1
ATOM 1024 C CA . PHE A 1 128 ? 4.306 -10.076 -19.148 1.00 79.56 128 PHE A CA 1
ATOM 1025 C C . PHE A 1 128 ? 2.970 -10.772 -19.397 1.00 79.56 128 PHE A C 1
ATOM 1027 O O . PHE A 1 128 ? 2.967 -11.988 -19.577 1.00 79.56 128 PHE A O 1
ATOM 1034 N N . LYS A 1 129 ? 1.853 -10.031 -19.463 1.00 78.44 129 LYS A N 1
ATOM 1035 C CA . LYS A 1 129 ? 0.521 -10.596 -19.734 1.00 78.44 129 LYS A CA 1
ATOM 1036 C C . LYS A 1 129 ? 0.505 -11.471 -20.991 1.00 78.44 129 LYS A C 1
ATOM 1038 O O . LYS A 1 129 ? -0.095 -12.536 -20.982 1.00 78.44 129 LYS A O 1
ATOM 1043 N N . ASN A 1 130 ? 1.187 -11.016 -22.041 1.00 77.69 130 ASN A N 1
ATOM 1044 C CA . ASN A 1 130 ? 1.252 -11.692 -23.337 1.00 77.69 130 ASN A CA 1
ATOM 1045 C C . ASN A 1 130 ? 2.646 -12.291 -23.611 1.00 77.69 130 ASN A C 1
ATOM 1047 O O . ASN A 1 130 ? 2.974 -12.578 -24.757 1.00 77.69 130 ASN A O 1
ATOM 1051 N N . SER A 1 131 ? 3.494 -12.437 -22.584 1.00 78.75 131 SER A N 1
ATOM 1052 C CA . SER A 1 131 ? 4.847 -12.981 -22.752 1.00 78.75 131 SER A CA 1
ATOM 1053 C C . SER A 1 131 ? 4.784 -14.441 -23.214 1.00 78.75 131 SER A C 1
ATOM 1055 O O . SER A 1 131 ? 4.009 -15.197 -22.637 1.00 78.75 131 SER A O 1
ATOM 1057 N N . PRO A 1 132 ? 5.616 -14.891 -24.169 1.00 78.94 132 PRO A N 1
ATOM 1058 C CA . PRO A 1 132 ? 5.696 -16.308 -24.532 1.00 78.94 132 PRO A CA 1
ATOM 1059 C C . PRO A 1 132 ? 6.355 -17.168 -23.437 1.00 78.94 132 PRO A C 1
ATOM 1061 O O . PRO A 1 132 ? 6.213 -18.387 -23.448 1.00 78.94 132 PRO A O 1
ATOM 1064 N N . ASP A 1 133 ? 7.068 -16.556 -22.481 1.00 83.25 133 ASP A N 1
ATOM 1065 C CA . ASP A 1 133 ? 7.610 -17.258 -21.313 1.00 83.25 133 ASP A CA 1
ATOM 1066 C C . ASP A 1 133 ? 6.491 -17.550 -20.286 1.00 83.25 133 ASP A C 1
ATOM 1068 O O . ASP A 1 133 ? 5.957 -16.600 -19.693 1.00 83.25 133 ASP A O 1
ATOM 1072 N N . PRO A 1 134 ? 6.165 -18.833 -20.018 1.00 85.31 134 PRO A N 1
ATOM 1073 C CA . PRO A 1 134 ? 5.109 -19.211 -19.082 1.00 85.31 134 PRO A CA 1
ATOM 1074 C C . PRO A 1 134 ? 5.386 -18.765 -17.641 1.00 85.31 134 PRO A C 1
ATOM 1076 O O . PRO A 1 134 ? 4.448 -18.533 -16.885 1.00 85.31 134 PRO A O 1
ATOM 1079 N N . ILE A 1 135 ? 6.650 -18.594 -17.245 1.00 88.75 135 ILE A N 1
ATOM 1080 C CA . ILE A 1 135 ? 7.010 -18.142 -15.893 1.00 88.75 135 ILE A CA 1
ATOM 1081 C C . ILE A 1 135 ? 6.752 -16.645 -15.754 1.00 88.75 135 ILE A C 1
ATOM 1083 O O . ILE A 1 135 ? 6.281 -16.197 -14.713 1.00 88.75 135 ILE A O 1
ATOM 1087 N N . LYS A 1 136 ? 6.979 -15.862 -16.816 1.00 86.81 136 LYS A N 1
ATOM 1088 C CA . LYS A 1 136 ? 6.594 -14.443 -16.843 1.00 86.81 136 LYS A CA 1
ATOM 1089 C C . LYS A 1 136 ? 5.077 -14.287 -16.792 1.00 86.81 136 LYS A C 1
ATOM 1091 O O . LYS A 1 136 ? 4.602 -13.435 -16.046 1.00 86.81 136 LYS A O 1
ATOM 1096 N N . GLN A 1 137 ? 4.325 -15.122 -17.514 1.00 85.19 137 GLN A N 1
ATOM 1097 C CA . GLN A 1 137 ? 2.858 -15.143 -17.426 1.00 85.19 137 GLN A CA 1
ATOM 1098 C C . GLN A 1 137 ? 2.385 -15.524 -16.019 1.00 85.19 137 GLN A C 1
ATOM 1100 O O . GLN A 1 137 ? 1.586 -14.803 -15.428 1.00 85.19 137 GLN A O 1
ATOM 1105 N N . ALA A 1 138 ? 2.937 -16.590 -15.435 1.00 85.25 138 ALA A N 1
ATOM 1106 C CA . ALA A 1 138 ? 2.617 -17.001 -14.071 1.00 85.25 138 ALA A CA 1
ATOM 1107 C C . ALA A 1 138 ? 2.994 -15.920 -13.046 1.00 85.25 138 ALA A C 1
ATOM 1109 O O . ALA A 1 138 ? 2.239 -15.658 -12.114 1.00 85.25 138 ALA A O 1
ATOM 1110 N N . TYR A 1 139 ? 4.127 -15.236 -13.226 1.00 85.56 139 TYR A N 1
ATOM 1111 C CA . TYR A 1 139 ? 4.514 -14.097 -12.398 1.00 85.56 139 TYR A CA 1
ATOM 1112 C C . TYR A 1 139 ? 3.559 -12.915 -12.588 1.00 85.56 139 TYR A C 1
ATOM 1114 O O . TYR A 1 139 ? 3.181 -12.283 -11.604 1.00 85.56 139 TYR A O 1
ATOM 1122 N N . PHE A 1 140 ? 3.111 -12.632 -13.815 1.00 83.44 140 PHE A N 1
ATOM 1123 C CA . PHE A 1 140 ? 2.074 -11.636 -14.074 1.00 83.44 140 PHE A CA 1
ATOM 1124 C C . PHE A 1 140 ? 0.783 -11.979 -13.351 1.00 83.44 140 PHE A C 1
ATOM 1126 O O . PHE A 1 140 ? 0.266 -11.135 -12.630 1.00 83.44 140 PHE A O 1
ATOM 1133 N N . GLU A 1 141 ? 0.292 -13.207 -13.483 1.00 78.25 141 GLU A N 1
ATOM 1134 C CA . GLU A 1 141 ? -0.895 -13.675 -12.778 1.00 78.25 141 GLU A CA 1
ATOM 1135 C C . GLU A 1 141 ? -0.698 -13.629 -11.270 1.00 78.25 141 GLU A C 1
ATOM 1137 O O . GLU A 1 141 ? -1.577 -13.157 -10.570 1.00 78.25 141 GLU A O 1
ATOM 1142 N N . LYS A 1 142 ? 0.467 -14.018 -10.749 1.00 78.25 142 LYS A N 1
ATOM 1143 C CA . LYS A 1 142 ? 0.801 -13.934 -9.324 1.00 78.25 142 LYS A CA 1
ATOM 1144 C C . LYS A 1 142 ? 0.854 -12.497 -8.833 1.00 78.25 142 LYS A C 1
ATOM 1146 O O . LYS A 1 142 ? 0.419 -12.243 -7.719 1.00 78.25 142 LYS A O 1
ATOM 1151 N N . MET A 1 143 ? 1.373 -11.554 -9.614 1.00 73.06 143 MET A N 1
ATOM 1152 C CA . MET A 1 143 ? 1.424 -10.138 -9.246 1.00 73.06 143 MET A CA 1
ATOM 1153 C C . MET A 1 143 ? 0.063 -9.462 -9.426 1.00 73.06 143 MET A C 1
ATOM 1155 O O . MET A 1 143 ? -0.328 -8.677 -8.567 1.00 73.06 143 MET A O 1
ATOM 1159 N N . ARG A 1 144 ? -0.708 -9.823 -10.455 1.00 67.19 144 ARG A N 1
ATOM 1160 C CA . ARG A 1 144 ? -2.107 -9.419 -10.668 1.00 67.19 144 ARG A CA 1
ATOM 1161 C C . ARG A 1 144 ? -2.990 -9.946 -9.546 1.00 67.19 144 ARG A C 1
ATOM 1163 O O . ARG A 1 144 ? -3.732 -9.184 -8.941 1.00 67.19 144 ARG A O 1
ATOM 1170 N N . ASN A 1 145 ? -2.843 -11.221 -9.212 1.00 58.91 145 ASN A N 1
ATOM 1171 C CA . ASN A 1 145 ? -3.520 -11.857 -8.100 1.00 58.91 145 ASN A CA 1
ATOM 1172 C C . ASN A 1 145 ? -3.015 -11.251 -6.808 1.00 58.91 145 ASN A C 1
ATOM 1174 O O . ASN A 1 145 ? -3.852 -10.778 -6.095 1.00 58.91 145 ASN A O 1
ATOM 1178 N N . ARG A 1 146 ? -1.719 -11.052 -6.538 1.00 56.16 146 ARG A N 1
ATOM 1179 C CA . ARG A 1 146 ? -1.253 -10.277 -5.363 1.00 56.16 146 ARG A CA 1
ATOM 1180 C C . ARG A 1 146 ? -1.769 -8.837 -5.336 1.00 56.16 146 ARG A C 1
ATOM 1182 O O . ARG A 1 146 ? -1.846 -8.262 -4.258 1.00 56.16 146 ARG A O 1
ATOM 1189 N N . SER A 1 147 ? -2.113 -8.241 -6.473 1.00 46.16 147 SER A N 1
ATOM 1190 C CA . SER A 1 147 ? -2.804 -6.942 -6.515 1.00 46.16 147 SER A CA 1
ATOM 1191 C C . SER A 1 147 ? -4.250 -7.066 -6.079 1.00 46.16 147 SER A C 1
ATOM 1193 O O . SER A 1 147 ? -4.728 -6.213 -5.344 1.00 46.16 147 SER A O 1
ATOM 1195 N N . ALA A 1 148 ? -4.917 -8.134 -6.510 1.00 40.69 148 ALA A N 1
ATOM 1196 C CA . ALA A 1 148 ? -6.280 -8.482 -6.129 1.00 40.69 148 ALA A CA 1
ATOM 1197 C C . ALA A 1 148 ? -6.387 -9.100 -4.710 1.00 40.69 148 ALA A C 1
ATOM 1199 O O . ALA A 1 148 ? -7.398 -8.943 -4.042 1.00 40.69 148 ALA A O 1
ATOM 1200 N N . ASP A 1 149 ? -5.327 -9.757 -4.241 1.00 38.12 149 ASP A N 1
ATOM 1201 C CA . ASP A 1 149 ? -5.180 -10.637 -3.067 1.00 38.12 149 ASP A CA 1
ATOM 1202 C C . ASP A 1 149 ? -4.440 -9.903 -1.931 1.00 38.12 149 ASP A C 1
ATOM 1204 O O . ASP A 1 149 ? -4.485 -10.274 -0.758 1.00 38.12 149 ASP A O 1
ATOM 1208 N N . ARG A 1 150 ? -3.866 -8.728 -2.225 1.00 41.06 150 ARG A N 1
ATOM 1209 C CA . ARG A 1 150 ? -3.768 -7.644 -1.243 1.00 41.06 150 ARG A CA 1
ATOM 1210 C C . ARG A 1 150 ? -5.189 -7.165 -0.938 1.00 41.06 150 ARG A C 1
ATOM 1212 O O . ARG A 1 150 ? -5.602 -6.169 -1.510 1.00 41.06 150 ARG A O 1
ATOM 1219 N N . ARG A 1 151 ? -5.893 -7.890 -0.055 1.00 40.28 151 ARG A N 1
ATOM 1220 C CA . ARG A 1 151 ? -6.909 -7.547 0.984 1.00 40.28 151 ARG A CA 1
ATOM 1221 C C . ARG A 1 151 ? -7.363 -6.080 1.205 1.00 40.28 151 ARG A C 1
ATOM 1223 O O . ARG A 1 151 ? -7.756 -5.707 2.303 1.00 40.28 151 ARG A O 1
ATOM 1230 N N . TRP A 1 152 ? -7.298 -5.221 0.204 1.00 42.22 152 TRP A N 1
ATOM 1231 C CA . TRP A 1 152 ? -7.561 -3.787 0.268 1.00 42.22 152 TRP A CA 1
ATOM 1232 C C . TRP A 1 152 ? -8.680 -3.369 -0.690 1.00 42.22 152 TRP A C 1
ATOM 1234 O O . TRP A 1 152 ? -9.187 -2.264 -0.533 1.00 42.22 152 TRP A O 1
ATOM 1244 N N . TRP A 1 153 ? -9.067 -4.209 -1.663 1.00 39.75 153 TRP A N 1
ATOM 1245 C CA . TRP A 1 153 ? -10.066 -3.856 -2.686 1.00 39.75 153 TRP A CA 1
ATOM 1246 C C . TRP A 1 153 ? -11.263 -4.820 -2.798 1.00 39.75 153 TRP A C 1
ATOM 1248 O O . TRP A 1 153 ? -12.285 -4.405 -3.326 1.00 39.75 153 TRP A O 1
ATOM 1258 N N . SER A 1 154 ? -11.222 -6.046 -2.257 1.00 45.00 154 SER A N 1
ATOM 1259 C CA . SER A 1 154 ? -12.394 -6.949 -2.285 1.00 45.00 154 SER A CA 1
ATOM 1260 C C . SER A 1 154 ? -13.476 -6.605 -1.250 1.00 45.00 154 SER A C 1
ATOM 1262 O O . SER A 1 154 ? -14.558 -7.174 -1.295 1.00 45.00 154 SER A O 1
ATOM 1264 N N . ASP A 1 155 ? -13.181 -5.688 -0.324 1.00 62.09 155 ASP A N 1
ATOM 1265 C CA . ASP A 1 155 ? -14.082 -5.247 0.749 1.00 62.09 155 ASP A CA 1
ATOM 1266 C C . ASP A 1 155 ? -14.019 -3.717 0.946 1.00 62.09 155 ASP A C 1
ATOM 1268 O O . ASP A 1 155 ? -14.122 -3.184 2.049 1.00 62.09 155 ASP A O 1
ATOM 1272 N N . ARG A 1 156 ? -13.737 -2.971 -0.135 1.00 71.38 156 ARG A N 1
ATOM 1273 C CA . ARG A 1 156 ? -13.685 -1.500 -0.082 1.00 71.38 156 ARG A CA 1
ATOM 1274 C C . ARG A 1 156 ? -15.032 -0.948 0.384 1.00 71.38 156 ARG A C 1
ATOM 1276 O O . ARG A 1 156 ? -15.071 -0.115 1.289 1.00 71.38 156 ARG A O 1
ATOM 1283 N N . ASP A 1 157 ? -16.102 -1.473 -0.205 1.00 77.88 157 ASP A N 1
ATOM 1284 C CA . ASP A 1 157 ? -17.469 -1.069 0.087 1.00 77.88 157 ASP A CA 1
ATOM 1285 C C . ASP A 1 157 ? -17.915 -1.548 1.466 1.00 77.88 157 ASP A C 1
ATOM 1287 O O . ASP A 1 157 ? -18.340 -0.716 2.256 1.00 77.88 157 ASP A O 1
ATOM 1291 N N . ALA A 1 158 ? -17.762 -2.824 1.843 1.00 79.81 158 ALA A N 1
ATOM 1292 C CA . ALA A 1 158 ? -18.242 -3.238 3.165 1.00 79.81 158 ALA A CA 1
ATOM 1293 C C . ALA A 1 158 ? -17.384 -2.675 4.314 1.00 79.81 158 ALA A C 1
ATOM 1295 O O . ALA A 1 158 ? -17.942 -2.375 5.368 1.00 79.81 158 ALA A O 1
ATOM 1296 N N . LYS A 1 159 ? -16.095 -2.360 4.105 1.00 79.44 159 LYS A N 1
ATOM 1297 C CA . LYS A 1 159 ? -15.313 -1.535 5.047 1.00 79.44 159 LYS A CA 1
ATOM 1298 C C . LYS A 1 159 ? -15.832 -0.099 5.145 1.00 79.44 159 LYS A C 1
ATOM 1300 O O . LYS A 1 159 ? -15.911 0.434 6.252 1.00 79.44 159 LYS A O 1
ATOM 1305 N N . ARG A 1 160 ? -16.163 0.538 4.016 1.00 88.50 160 ARG A N 1
ATOM 1306 C CA . ARG A 1 160 ? -16.783 1.873 3.996 1.00 88.50 160 ARG A CA 1
ATOM 1307 C C . ARG A 1 160 ? -18.097 1.851 4.773 1.00 88.50 160 ARG A C 1
ATOM 1309 O O . ARG A 1 160 ? -18.253 2.617 5.717 1.00 88.50 160 ARG A O 1
ATOM 1316 N N . GLU A 1 161 ? -18.989 0.925 4.436 1.00 89.31 161 GLU A N 1
ATOM 1317 C CA . GLU A 1 161 ? -20.287 0.775 5.095 1.00 89.31 161 GLU A CA 1
ATOM 1318 C C . GLU A 1 161 ? -20.146 0.437 6.585 1.00 89.31 161 GLU A C 1
ATOM 1320 O O . GLU A 1 161 ? -20.892 0.952 7.411 1.00 89.31 161 GLU A O 1
ATOM 1325 N N . SER A 1 162 ? -19.160 -0.382 6.956 1.00 89.44 162 SER A N 1
ATOM 1326 C CA . SER A 1 162 ? -18.864 -0.717 8.352 1.00 89.44 162 SER A CA 1
ATOM 1327 C C . SER A 1 162 ? -18.469 0.514 9.175 1.00 89.44 162 SER A C 1
ATOM 1329 O O . SER A 1 162 ? -18.970 0.702 10.287 1.00 89.44 162 SER A O 1
ATOM 1331 N N . LEU A 1 163 ? -17.637 1.396 8.607 1.00 92.81 163 LEU A N 1
ATOM 1332 C CA . LEU A 1 163 ? -17.265 2.667 9.232 1.00 92.81 163 LEU A CA 1
ATOM 1333 C C . LEU A 1 163 ? -18.453 3.630 9.321 1.00 92.81 163 LEU A C 1
ATOM 1335 O O . LEU A 1 163 ? -18.568 4.345 10.308 1.00 92.81 163 LEU A O 1
ATOM 1339 N N . LEU A 1 164 ? -19.343 3.657 8.328 1.00 93.50 164 LEU A N 1
ATOM 1340 C CA . LEU A 1 164 ? -20.534 4.514 8.359 1.00 93.50 164 LEU A CA 1
ATOM 1341 C C . LEU A 1 164 ? -21.567 4.028 9.392 1.00 93.50 164 LEU A C 1
ATOM 1343 O O . LEU A 1 164 ? -22.159 4.838 10.109 1.00 93.50 164 LEU A O 1
ATOM 1347 N N . ARG A 1 165 ? -21.753 2.708 9.524 1.00 92.75 165 ARG A N 1
ATOM 1348 C CA . ARG A 1 165 ? -22.654 2.109 10.525 1.00 92.75 165 ARG A CA 1
ATOM 1349 C C . ARG A 1 165 ? -22.110 2.191 11.950 1.00 92.75 165 ARG A C 1
ATOM 1351 O O . ARG A 1 165 ? -22.893 2.359 12.883 1.00 92.75 165 ARG A O 1
ATOM 1358 N N . GLY A 1 166 ? -20.790 2.123 12.120 1.00 91.19 166 GLY A N 1
ATOM 1359 C CA . GLY A 1 166 ? -20.163 2.069 13.439 1.00 91.19 166 GLY A CA 1
ATOM 1360 C C . GLY A 1 166 ? -20.024 0.651 13.984 1.00 91.19 166 GLY A C 1
ATOM 1361 O O . GLY A 1 166 ? -20.285 0.425 15.166 1.00 91.19 166 GLY A O 1
ATOM 1362 N N . ASP A 1 167 ? -19.650 -0.307 13.135 1.00 89.56 167 ASP A N 1
ATOM 1363 C CA . ASP A 1 167 ? -19.482 -1.703 13.547 1.00 89.56 167 ASP A CA 1
ATOM 1364 C C . ASP A 1 167 ? -18.198 -1.905 14.383 1.00 89.56 167 ASP A C 1
ATOM 1366 O O . ASP A 1 167 ? -17.368 -1.003 14.547 1.00 89.56 167 ASP A O 1
ATOM 1370 N N . ILE A 1 168 ? -18.023 -3.125 14.910 1.00 88.06 168 ILE A N 1
ATOM 1371 C CA . ILE A 1 168 ? -16.790 -3.539 15.596 1.00 88.06 168 ILE A CA 1
ATOM 1372 C C . ILE A 1 168 ? -15.615 -3.429 14.623 1.00 88.06 168 ILE A C 1
ATOM 1374 O O . ILE A 1 168 ? -15.651 -3.971 13.517 1.00 88.06 168 ILE A O 1
ATOM 1378 N N . TYR A 1 169 ? -14.557 -2.751 15.054 1.00 87.00 169 TYR A N 1
ATOM 1379 C CA . TYR A 1 169 ? -13.368 -2.527 14.252 1.00 87.00 169 TYR A CA 1
ATOM 1380 C C . TYR A 1 169 ? -12.602 -3.838 14.033 1.00 87.00 169 TYR A C 1
ATOM 1382 O O . TYR A 1 169 ? -12.023 -4.403 14.953 1.00 87.00 169 TYR A O 1
ATOM 1390 N N . GLN A 1 170 ? -12.562 -4.293 12.780 1.00 77.06 170 GLN A N 1
ATOM 1391 C CA . GLN A 1 170 ? -11.901 -5.540 12.364 1.00 77.06 170 GLN A CA 1
ATOM 1392 C C . GLN A 1 170 ? -10.415 -5.361 11.992 1.00 77.06 170 GLN A C 1
ATOM 1394 O O . GLN A 1 170 ? -9.797 -6.253 11.410 1.00 77.06 170 GLN A O 1
ATOM 1399 N N . GLY A 1 171 ? -9.833 -4.184 12.236 1.00 74.25 171 GLY A N 1
ATOM 1400 C CA . GLY A 1 171 ? -8.429 -3.926 11.922 1.00 74.25 171 GLY A CA 1
ATOM 1401 C C . GLY A 1 171 ? -7.483 -4.294 13.064 1.00 74.25 171 GLY A C 1
ATOM 1402 O O . GLY A 1 171 ? -7.890 -4.684 14.151 1.00 74.25 171 GLY A O 1
ATOM 1403 N N . THR A 1 172 ? -6.185 -4.136 12.824 1.00 75.50 172 THR A N 1
ATOM 1404 C CA . THR A 1 172 ? -5.152 -4.426 13.825 1.00 75.50 172 THR A CA 1
ATOM 1405 C C . THR A 1 172 ? -4.783 -3.183 14.625 1.00 75.50 172 THR A C 1
ATOM 1407 O O . THR A 1 172 ? -4.592 -2.109 14.043 1.00 75.50 172 THR A O 1
ATOM 1410 N N . PHE A 1 173 ? -4.591 -3.352 15.931 1.00 80.25 173 PHE A N 1
ATOM 1411 C CA . PHE A 1 173 ? -3.959 -2.362 16.797 1.00 80.25 173 PHE A CA 1
ATOM 1412 C C . PHE A 1 173 ? -2.455 -2.647 16.881 1.00 80.25 173 PHE A C 1
ATOM 1414 O O . PHE A 1 173 ? -2.042 -3.768 17.168 1.00 80.25 173 PHE A O 1
ATOM 1421 N N . GLY A 1 174 ? -1.631 -1.641 16.606 1.00 75.38 174 GLY A N 1
ATOM 1422 C CA . GLY A 1 174 ? -0.173 -1.719 16.661 1.00 75.38 174 GLY A CA 1
ATOM 1423 C C . GLY A 1 174 ? 0.426 -0.725 17.658 1.00 75.38 174 GLY A C 1
ATOM 1424 O O . GLY A 1 174 ? -0.290 0.139 18.172 1.00 75.38 174 GLY A O 1
ATOM 1425 N N . PRO A 1 175 ? 1.735 -0.823 17.941 1.00 73.75 175 PRO A N 1
ATOM 1426 C CA . PRO A 1 175 ? 2.441 0.201 18.705 1.00 73.75 175 PRO A CA 1
ATOM 1427 C C . PRO A 1 175 ? 2.439 1.539 17.948 1.00 73.75 175 PRO A C 1
ATOM 1429 O O . PRO A 1 175 ? 2.457 1.561 16.712 1.00 73.75 175 PRO A O 1
ATOM 1432 N N . SER A 1 176 ? 2.420 2.657 18.678 1.00 70.06 176 SER A N 1
ATOM 1433 C CA . SER A 1 176 ? 2.613 3.983 18.077 1.00 70.06 176 SER A CA 1
ATOM 1434 C C . SER A 1 176 ? 4.020 4.127 17.461 1.00 70.06 176 SER A C 1
ATOM 1436 O O . SER A 1 176 ? 4.955 3.401 17.813 1.00 70.06 176 SER A O 1
ATOM 1438 N N . PHE A 1 177 ? 4.187 5.043 16.498 1.00 59.75 177 PHE A N 1
ATOM 1439 C CA . PHE A 1 177 ? 5.494 5.309 15.888 1.00 59.75 177 PHE A CA 1
ATOM 1440 C C . PHE A 1 177 ? 6.430 5.982 16.909 1.00 59.75 177 PHE A C 1
ATOM 1442 O O . PHE A 1 177 ? 6.226 7.134 17.284 1.00 59.75 177 PHE A O 1
ATOM 1449 N N . GLY A 1 178 ? 7.462 5.264 17.357 1.00 48.88 178 GLY A N 1
ATOM 1450 C CA . GLY A 1 178 ? 8.423 5.754 18.343 1.00 48.88 178 GLY A CA 1
ATOM 1451 C C . GLY A 1 178 ? 9.469 6.716 17.768 1.00 48.88 178 GLY A C 1
ATOM 1452 O O . GLY A 1 178 ? 10.298 6.313 16.957 1.00 48.88 178 GLY A O 1
ATOM 1453 N N . THR A 1 179 ? 9.477 7.958 18.264 1.00 41.53 179 THR A N 1
ATOM 1454 C CA . THR A 1 179 ? 10.659 8.853 18.292 1.00 41.53 179 THR A CA 1
ATOM 1455 C C . THR A 1 179 ? 10.796 9.640 19.603 1.00 41.53 179 THR A C 1
ATOM 1457 O O . THR A 1 179 ? 11.595 10.564 19.680 1.00 41.53 179 THR A O 1
ATOM 1460 N N . LEU A 1 180 ? 10.056 9.295 20.657 1.00 45.53 180 LEU A N 1
ATOM 1461 C CA . LEU A 1 180 ? 10.263 9.864 21.990 1.00 45.53 180 LEU A CA 1
ATOM 1462 C C . LEU A 1 180 ? 10.517 8.708 22.951 1.00 45.53 180 LEU A C 1
ATOM 1464 O O . LEU A 1 180 ? 9.690 7.805 23.042 1.00 45.53 180 LEU A O 1
ATOM 1468 N N . GLU A 1 181 ? 11.623 8.755 23.695 1.00 42.44 181 GLU A N 1
ATOM 1469 C CA . GLU A 1 181 ? 12.037 7.775 24.722 1.00 42.44 181 GLU A CA 1
ATOM 1470 C C . GLU A 1 181 ? 11.003 7.569 25.857 1.00 42.44 181 GLU A C 1
ATOM 1472 O O . GLU A 1 181 ? 11.233 6.805 26.789 1.00 42.44 181 GLU A O 1
ATOM 1477 N N . ARG A 1 182 ? 9.833 8.219 25.773 1.00 42.34 182 ARG A N 1
ATOM 1478 C CA . ARG A 1 182 ? 8.679 8.084 26.674 1.00 42.34 182 ARG A CA 1
ATOM 1479 C C . ARG A 1 182 ? 7.367 7.678 25.980 1.00 42.34 182 ARG A C 1
ATOM 1481 O O . ARG A 1 182 ? 6.344 7.627 26.649 1.00 42.34 182 ARG A O 1
ATOM 1488 N N . ALA A 1 183 ? 7.366 7.350 24.683 1.00 50.16 183 ALA A N 1
ATOM 1489 C CA . ALA A 1 183 ? 6.186 6.877 23.932 1.00 50.16 183 ALA A CA 1
ATOM 1490 C C . ALA A 1 183 ? 5.783 5.422 24.273 1.00 50.16 183 ALA A C 1
ATOM 1492 O O . ALA A 1 183 ? 5.239 4.691 23.442 1.00 50.16 183 ALA A O 1
ATOM 1493 N N . GLY A 1 184 ? 6.116 4.971 25.481 1.00 53.50 184 GLY A N 1
ATOM 1494 C CA . GLY A 1 184 ? 5.819 3.633 25.951 1.00 53.50 184 GLY A CA 1
ATOM 1495 C C . GLY A 1 184 ? 4.319 3.491 26.151 1.00 53.50 184 GLY A C 1
ATOM 1496 O O . GLY A 1 184 ? 3.740 4.203 26.959 1.00 53.50 184 GLY A O 1
ATOM 1497 N N . GLU A 1 185 ? 3.733 2.522 25.449 1.00 65.00 185 GLU A N 1
ATOM 1498 C CA . GLU A 1 185 ? 2.398 1.944 25.665 1.00 65.00 185 GLU A CA 1
ATOM 1499 C C . GLU A 1 185 ? 1.215 2.544 24.893 1.00 65.00 185 GLU A C 1
ATOM 1501 O O . GLU A 1 185 ? 0.159 1.921 24.910 1.00 65.00 185 GLU A O 1
ATOM 1506 N N . ASP A 1 186 ? 1.328 3.659 24.169 1.00 74.25 186 ASP A N 1
ATOM 1507 C CA . ASP A 1 186 ? 0.219 4.105 23.307 1.00 74.25 186 ASP A CA 1
ATOM 1508 C C . ASP A 1 186 ? 0.009 3.146 22.126 1.00 74.25 186 ASP A C 1
ATOM 1510 O O . ASP A 1 186 ? 0.962 2.709 21.467 1.00 74.25 186 ASP A O 1
ATOM 1514 N N . ARG A 1 187 ? -1.260 2.837 21.834 1.00 79.19 187 ARG A N 1
ATOM 1515 C CA . ARG A 1 187 ? -1.635 2.034 20.669 1.00 79.19 187 ARG A CA 1
ATOM 1516 C C . ARG A 1 187 ? -2.079 2.922 19.525 1.00 79.19 187 ARG A C 1
ATOM 1518 O O . ARG A 1 187 ? -2.487 4.064 19.701 1.00 79.19 187 ARG A O 1
ATOM 1525 N N . MET A 1 188 ? -2.007 2.377 18.326 1.00 83.81 188 MET A N 1
ATOM 1526 C CA . MET A 1 188 ? -2.440 3.042 17.114 1.00 83.81 188 MET A CA 1
ATOM 1527 C C . MET A 1 188 ? -3.170 2.048 16.229 1.00 83.81 188 MET A C 1
ATOM 1529 O O . MET A 1 188 ? -2.804 0.878 16.146 1.00 83.81 188 MET A O 1
ATOM 1533 N N . PHE A 1 189 ? -4.185 2.523 15.528 1.00 84.56 189 PHE A N 1
ATOM 1534 C CA . PHE A 1 189 ? -4.832 1.772 14.463 1.00 84.56 189 PHE A CA 1
ATOM 1535 C C . PHE A 1 189 ? -5.016 2.673 13.245 1.00 84.56 189 PHE A C 1
ATOM 1537 O O . PHE A 1 189 ? -4.704 3.863 13.281 1.00 84.56 189 PHE A O 1
ATOM 1544 N N . THR A 1 190 ? -5.423 2.104 12.114 1.00 85.00 190 THR A N 1
ATOM 1545 C CA . THR A 1 190 ? -5.470 2.840 10.847 1.00 85.00 190 THR A CA 1
ATOM 1546 C C . THR A 1 190 ? -6.839 2.720 10.202 1.00 85.00 190 THR A C 1
ATOM 1548 O O . THR A 1 190 ? -7.271 1.628 9.834 1.00 85.00 190 THR A O 1
ATOM 1551 N N . ILE A 1 191 ? -7.495 3.861 9.999 1.00 86.44 191 ILE A N 1
ATOM 1552 C CA . ILE A 1 191 ? -8.718 3.958 9.203 1.00 86.44 191 ILE A CA 1
ATOM 1553 C C . ILE A 1 191 ? -8.321 4.539 7.853 1.00 86.44 191 ILE A C 1
ATOM 1555 O O . ILE A 1 191 ? -7.910 5.693 7.763 1.00 86.44 191 ILE A O 1
ATOM 1559 N N . HIS A 1 192 ? -8.419 3.733 6.799 1.00 82.88 192 HIS A N 1
ATOM 1560 C CA . HIS A 1 192 ? -7.924 4.103 5.473 1.00 82.88 192 HIS A CA 1
ATOM 1561 C C . HIS A 1 192 ? -6.435 4.516 5.518 1.00 82.88 192 HIS A C 1
ATOM 1563 O O . HIS A 1 192 ? -5.590 3.643 5.702 1.00 82.88 192 HIS A O 1
ATOM 1569 N N . TYR A 1 193 ? -6.103 5.808 5.412 1.00 78.88 193 TYR A N 1
ATOM 1570 C CA . TYR A 1 193 ? -4.735 6.336 5.561 1.00 78.88 193 TYR A CA 1
ATOM 1571 C C . TYR A 1 193 ? -4.512 7.142 6.845 1.00 78.88 193 TYR A C 1
ATOM 1573 O O . TYR A 1 193 ? -3.406 7.627 7.086 1.00 78.88 193 TYR A O 1
ATOM 1581 N N . ALA A 1 194 ? -5.549 7.313 7.663 1.00 84.62 194 ALA A N 1
ATOM 1582 C CA . ALA A 1 194 ? -5.483 8.062 8.904 1.00 84.62 194 ALA A CA 1
ATOM 1583 C C . ALA A 1 194 ? -4.969 7.167 10.036 1.00 84.62 194 ALA A C 1
ATOM 1585 O O . ALA A 1 194 ? -5.566 6.135 10.348 1.00 84.62 194 ALA A O 1
ATOM 1586 N N . TYR A 1 195 ? -3.863 7.577 10.655 1.00 86.06 195 TYR A N 1
ATOM 1587 C CA . TYR A 1 195 ? -3.316 6.920 11.837 1.00 86.06 195 TYR A CA 1
ATOM 1588 C C . TYR A 1 195 ? -3.981 7.478 13.082 1.00 86.06 195 TYR A C 1
ATOM 1590 O O . TYR A 1 195 ? -3.740 8.625 13.449 1.00 86.06 195 TYR A O 1
ATOM 1598 N N . ILE A 1 196 ? -4.810 6.670 13.727 1.00 87.81 196 ILE A N 1
ATOM 1599 C CA . ILE A 1 196 ? -5.534 7.072 14.923 1.00 87.81 196 ILE A CA 1
ATOM 1600 C C . ILE A 1 196 ? -4.740 6.606 16.134 1.00 87.81 196 ILE A C 1
ATOM 1602 O O . ILE A 1 196 ? -4.583 5.404 16.357 1.00 87.81 196 ILE A O 1
ATOM 1606 N N . LEU A 1 197 ? -4.219 7.569 16.892 1.00 84.38 197 LEU A N 1
ATOM 1607 C CA . LEU A 1 197 ? -3.587 7.309 18.177 1.00 84.38 197 LEU A CA 1
ATOM 1608 C C . LEU A 1 197 ? -4.667 7.037 19.218 1.00 84.38 197 LEU A C 1
ATOM 1610 O O . LEU A 1 197 ? -5.627 7.793 19.364 1.00 84.38 197 LEU A O 1
ATOM 1614 N N . PHE A 1 198 ? -4.483 5.948 19.943 1.00 79.88 198 PHE A N 1
ATOM 1615 C CA . PHE A 1 198 ? -5.368 5.490 20.989 1.00 79.88 198 PHE A CA 1
ATOM 1616 C C . PHE A 1 198 ? -4.553 5.423 22.279 1.00 79.88 198 PHE A C 1
ATOM 1618 O O . PHE A 1 198 ? -3.810 4.471 22.524 1.00 79.88 198 PHE A O 1
ATOM 1625 N N . GLY A 1 199 ? -4.634 6.509 23.051 1.00 75.56 199 GLY A N 1
ATOM 1626 C CA . GLY A 1 199 ? -3.793 6.730 24.224 1.00 75.56 199 GLY A CA 1
ATOM 1627 C C . GLY A 1 199 ? -4.014 5.697 25.330 1.00 75.56 199 GLY A C 1
ATOM 1628 O O . GLY A 1 199 ? -5.101 5.122 25.457 1.00 75.56 199 GLY A O 1
ATOM 1629 N N . THR A 1 200 ? -2.988 5.475 26.152 1.00 75.06 200 THR A N 1
ATOM 1630 C CA . THR A 1 200 ? -2.986 4.551 27.310 1.00 75.06 200 THR A CA 1
ATOM 1631 C C . THR A 1 200 ? -4.195 4.669 28.226 1.00 75.06 200 THR A C 1
ATOM 1633 O O . THR A 1 200 ? -4.682 3.660 28.742 1.00 75.06 200 THR A O 1
ATOM 1636 N N . THR A 1 201 ? -4.719 5.879 28.401 1.00 73.69 201 THR A N 1
ATOM 1637 C CA . THR A 1 201 ? -5.902 6.158 29.219 1.00 73.69 201 THR A CA 1
ATOM 1638 C C . THR A 1 201 ? -7.183 5.524 28.679 1.00 73.69 201 THR A C 1
ATOM 1640 O O . THR A 1 201 ? -8.070 5.220 29.473 1.00 73.69 201 THR A O 1
ATOM 1643 N N . PHE A 1 202 ? -7.280 5.276 27.371 1.00 77.31 202 PHE A N 1
ATOM 1644 C CA . PHE A 1 202 ? -8.463 4.694 26.735 1.00 77.31 202 PHE A CA 1
ATOM 1645 C C . PHE A 1 202 ? -8.286 3.201 26.455 1.00 77.31 202 PHE A C 1
ATOM 1647 O O . PHE A 1 202 ? -9.095 2.390 26.906 1.00 77.31 202 PHE A O 1
ATOM 1654 N N . TRP A 1 203 ? -7.200 2.804 25.784 1.00 77.88 203 TRP A N 1
ATOM 1655 C CA . TRP A 1 203 ? -7.069 1.423 25.298 1.00 77.88 203 TRP A CA 1
ATOM 1656 C C . TRP A 1 203 ? -6.897 0.391 26.413 1.00 77.88 203 TRP A C 1
ATOM 1658 O O . TRP A 1 203 ? -7.320 -0.755 26.276 1.00 77.88 203 TRP A O 1
ATOM 1668 N N . ARG A 1 204 ? -6.321 0.787 27.555 1.00 82.81 204 ARG A N 1
ATOM 1669 C CA . ARG A 1 204 ? -6.238 -0.096 28.726 1.00 82.81 204 ARG A CA 1
ATOM 1670 C C . ARG A 1 204 ? -7.600 -0.329 29.357 1.00 82.81 204 ARG A C 1
ATOM 1672 O O . ARG A 1 204 ? -7.871 -1.442 29.807 1.00 82.81 204 ARG A O 1
ATOM 1679 N N . ARG A 1 205 ? -8.436 0.711 29.377 1.00 87.31 205 ARG A N 1
ATOM 1680 C CA . ARG A 1 205 ? -9.741 0.704 30.040 1.00 87.31 205 ARG A CA 1
ATOM 1681 C C . ARG A 1 205 ? -10.806 -0.004 29.225 1.00 87.31 205 ARG A C 1
ATOM 1683 O O . ARG A 1 205 ? -11.730 -0.520 29.833 1.00 87.31 205 ARG A O 1
ATOM 1690 N N . TRP A 1 206 ? -10.702 -0.041 27.901 1.00 89.94 206 TRP A N 1
ATOM 1691 C CA . TRP A 1 206 ? -11.699 -0.689 27.044 1.00 89.94 206 TRP A CA 1
ATOM 1692 C C . TRP A 1 206 ? -11.311 -2.118 26.671 1.00 89.94 206 TRP A C 1
ATOM 1694 O O . TRP A 1 206 ? -10.128 -2.453 26.568 1.00 89.94 206 TRP A O 1
ATOM 1704 N N . ASP A 1 207 ? -12.314 -2.974 26.487 1.00 89.06 207 ASP A N 1
ATOM 1705 C CA . ASP A 1 207 ? -12.155 -4.282 25.859 1.00 89.06 207 ASP A CA 1
ATOM 1706 C C . ASP A 1 207 ? -11.935 -4.097 24.354 1.00 89.06 207 ASP A C 1
ATOM 1708 O O . ASP A 1 207 ? -12.815 -3.623 23.633 1.00 89.06 207 ASP A O 1
ATOM 1712 N N . GLU A 1 208 ? -10.744 -4.483 23.894 1.00 85.38 208 GLU A N 1
ATOM 1713 C CA . GLU A 1 208 ? -10.290 -4.343 22.509 1.00 85.38 208 GLU A CA 1
ATOM 1714 C C . GLU A 1 208 ? -11.238 -5.030 21.515 1.00 85.38 208 GLU A C 1
ATOM 1716 O O . GLU A 1 208 ? -11.467 -4.503 20.429 1.00 85.38 208 GLU A O 1
ATOM 1721 N N . SER A 1 209 ? -11.860 -6.148 21.911 1.00 86.19 209 SER A N 1
ATOM 1722 C CA . SER A 1 209 ? -12.795 -6.907 21.068 1.00 86.19 209 SER A CA 1
ATOM 1723 C C . SER A 1 209 ? -14.145 -6.211 20.856 1.00 86.19 209 SER A C 1
ATOM 1725 O O . SER A 1 209 ? -14.909 -6.580 19.965 1.00 86.19 209 SER A O 1
ATOM 1727 N N . THR A 1 210 ? -14.433 -5.184 21.657 1.00 90.88 210 THR A N 1
ATOM 1728 C CA . THR A 1 210 ? -15.703 -4.444 21.644 1.00 90.88 210 THR A CA 1
ATOM 1729 C C . THR A 1 210 ? -15.579 -3.066 21.005 1.00 90.88 210 THR A C 1
ATOM 1731 O O . THR A 1 210 ? -16.574 -2.348 20.910 1.00 90.88 210 THR A O 1
ATOM 1734 N N . ILE A 1 211 ? -14.370 -2.679 20.577 1.00 90.56 211 ILE A N 1
ATOM 1735 C CA . ILE A 1 211 ? -14.116 -1.352 20.021 1.00 90.56 211 ILE A CA 1
ATOM 1736 C C . ILE A 1 211 ? -14.862 -1.200 18.697 1.00 90.56 211 ILE A C 1
ATOM 1738 O O . ILE A 1 211 ? -14.652 -1.962 17.754 1.00 90.56 211 ILE A O 1
ATOM 1742 N N . ARG A 1 212 ? -15.701 -0.171 18.616 1.00 93.00 212 ARG A N 1
ATOM 1743 C CA . ARG A 1 212 ? -16.455 0.235 17.431 1.00 93.00 212 ARG A CA 1
ATOM 1744 C C . ARG A 1 212 ? -15.960 1.578 16.926 1.00 93.00 212 ARG A C 1
ATOM 1746 O O . ARG A 1 212 ? -15.602 2.454 17.715 1.00 93.00 212 ARG A O 1
ATOM 1753 N N . VAL A 1 213 ? -15.957 1.751 15.610 1.00 94.25 213 VAL A N 1
ATOM 1754 C CA . VAL A 1 213 ? -15.494 2.983 14.957 1.00 94.25 213 VAL A CA 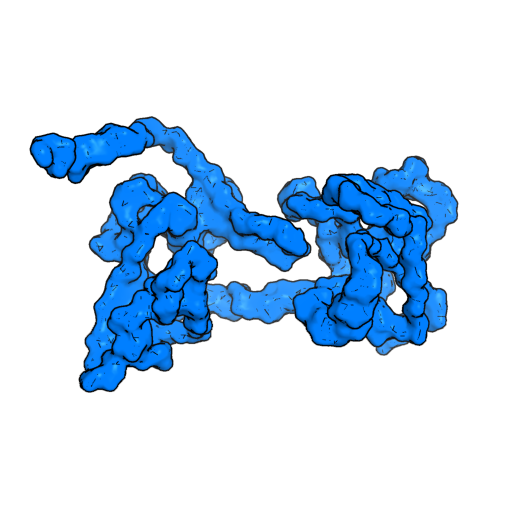1
ATOM 1755 C C . VAL A 1 213 ? -16.562 3.462 13.992 1.00 94.25 213 VAL A C 1
ATOM 1757 O O . VAL A 1 213 ? -16.855 2.774 13.019 1.00 94.25 213 VAL A O 1
ATOM 1760 N N . LYS A 1 214 ? -17.105 4.655 14.247 1.00 96.69 214 LYS A N 1
ATOM 1761 C CA . LYS A 1 214 ? -18.119 5.297 13.410 1.00 96.69 214 LYS A CA 1
ATOM 1762 C C . LYS A 1 214 ? -17.588 6.588 12.795 1.00 96.69 214 LYS A C 1
ATOM 1764 O O . LYS A 1 214 ? -17.111 7.468 13.510 1.00 96.69 214 LYS A O 1
ATOM 1769 N N . CYS A 1 215 ? -17.696 6.710 11.481 1.00 97.06 215 CYS A N 1
ATOM 1770 C CA . CYS A 1 215 ? -17.421 7.922 10.727 1.00 97.06 215 CYS A CA 1
ATOM 1771 C C . CYS A 1 215 ? -18.740 8.622 10.396 1.00 97.06 215 CYS A C 1
ATOM 1773 O O . CYS A 1 215 ? -19.617 8.031 9.771 1.00 97.06 215 CYS A O 1
ATOM 1775 N N . GLU A 1 216 ? -18.867 9.884 10.791 1.00 97.25 216 GLU A N 1
ATOM 1776 C CA . GLU A 1 216 ? -20.049 10.705 10.535 1.00 97.25 216 GLU A CA 1
ATOM 1777 C C . GLU A 1 216 ? -19.681 11.855 9.600 1.00 97.25 216 GLU A C 1
ATOM 1779 O O . GLU A 1 216 ? -18.713 12.578 9.840 1.00 97.25 216 GLU A O 1
ATOM 1784 N N . LEU A 1 217 ? -20.438 11.992 8.510 1.00 95.75 217 LEU A N 1
ATOM 1785 C CA . LEU A 1 217 ? -20.238 13.029 7.505 1.00 95.75 217 LEU A CA 1
ATOM 1786 C C . LEU A 1 217 ? -21.343 14.076 7.610 1.00 95.75 217 LEU A C 1
ATOM 1788 O O . LEU A 1 217 ? -22.517 13.770 7.411 1.00 95.75 217 LEU A O 1
ATOM 1792 N N . ALA A 1 218 ? -20.953 15.320 7.866 1.00 93.44 218 ALA A N 1
ATOM 1793 C CA . ALA A 1 218 ? -21.838 16.466 7.726 1.00 93.44 218 ALA A CA 1
ATOM 1794 C C . ALA A 1 218 ? -22.194 16.707 6.240 1.00 93.44 218 ALA A C 1
ATOM 1796 O O . ALA A 1 218 ? -21.433 16.299 5.342 1.00 93.44 218 ALA A O 1
ATOM 1797 N N . PRO A 1 219 ? -23.316 17.391 5.955 1.00 91.06 219 PRO A N 1
ATOM 1798 C CA . PRO A 1 219 ? -23.664 17.843 4.610 1.00 91.06 219 PRO A CA 1
ATOM 1799 C C . PRO A 1 219 ? -22.548 18.653 3.937 1.00 91.06 219 PRO A C 1
ATOM 1801 O O . PRO A 1 219 ? -21.608 19.136 4.571 1.00 91.06 219 PRO A O 1
ATOM 1804 N N . GLU A 1 220 ? -22.613 18.764 2.613 1.00 85.12 220 GLU A N 1
ATOM 1805 C CA . GLU A 1 220 ? -21.650 19.565 1.857 1.00 85.12 220 GLU A CA 1
ATOM 1806 C C . GLU A 1 220 ? -21.778 21.049 2.226 1.00 85.12 220 GLU A C 1
ATOM 1808 O O . GLU A 1 220 ? -22.880 21.572 2.341 1.00 85.12 220 GLU A O 1
ATOM 1813 N N . GLY A 1 221 ? -20.643 21.713 2.466 1.00 79.50 221 GLY A N 1
ATOM 1814 C CA . GLY A 1 221 ? -20.596 23.099 2.949 1.00 79.50 221 GLY A CA 1
ATOM 1815 C C . GLY A 1 221 ? -20.685 23.265 4.472 1.00 79.50 221 GLY A C 1
ATOM 1816 O O . GLY A 1 221 ? -20.335 24.330 4.981 1.00 79.50 221 GLY A O 1
ATOM 1817 N N . GLU A 1 222 ? -21.067 22.225 5.216 1.00 88.31 222 GLU A N 1
ATOM 1818 C CA . GLU A 1 222 ? -21.172 22.274 6.677 1.00 88.31 222 GLU A CA 1
ATOM 1819 C C . GLU A 1 222 ? -19.928 21.716 7.383 1.00 88.31 222 GLU A C 1
ATOM 1821 O O . GLU A 1 222 ? -19.161 20.921 6.839 1.00 88.31 222 GLU A O 1
ATOM 1826 N N . MET A 1 223 ? -19.716 22.137 8.631 1.00 90.62 223 MET A N 1
ATOM 1827 C CA . MET A 1 223 ? -18.667 21.596 9.494 1.00 90.62 223 MET A CA 1
ATOM 1828 C C . MET A 1 223 ? -19.288 20.653 10.518 1.00 90.62 223 MET A C 1
ATOM 1830 O O . MET A 1 223 ? -20.268 21.003 11.172 1.00 90.62 223 MET A O 1
ATOM 1834 N N . HIS A 1 224 ? -18.692 19.477 10.699 1.00 94.44 224 HIS A N 1
ATOM 1835 C CA . HIS A 1 224 ? -19.140 18.542 11.721 1.00 94.44 224 HIS A CA 1
ATOM 1836 C C . HIS A 1 224 ? -18.914 19.141 13.127 1.00 94.44 224 HIS A C 1
ATOM 1838 O O . HIS A 1 224 ? -17.812 19.632 13.392 1.00 94.44 224 HIS A O 1
ATOM 1844 N N . PRO A 1 225 ? -19.885 19.068 14.062 1.00 92.56 225 PRO A N 1
ATOM 1845 C CA . PRO A 1 225 ? -19.737 19.622 15.417 1.00 92.56 225 PRO A CA 1
ATOM 1846 C C . PRO A 1 225 ? -18.538 19.052 16.188 1.00 92.56 225 PRO A C 1
ATOM 1848 O O . PRO A 1 225 ? -17.904 19.736 16.987 1.00 92.56 225 PRO A O 1
ATOM 1851 N N . HIS A 1 226 ? -18.203 17.793 15.906 1.00 93.69 226 HIS A N 1
ATOM 1852 C CA . HIS A 1 226 ? -17.028 17.091 16.425 1.00 93.69 226 HIS A CA 1
ATOM 1853 C C . HIS A 1 226 ? -16.017 16.811 15.308 1.00 93.69 226 HIS A C 1
ATOM 1855 O O . HIS A 1 226 ? -15.646 15.661 15.077 1.00 93.69 226 HIS A O 1
ATOM 1861 N N . CYS A 1 227 ? -15.673 17.844 14.538 1.00 92.12 227 CYS A N 1
ATOM 1862 C CA . CYS A 1 227 ? -14.709 17.753 13.446 1.00 92.12 227 CYS A CA 1
ATOM 1863 C C . CYS A 1 227 ? -13.399 17.098 13.913 1.00 92.12 227 CYS A C 1
ATOM 1865 O O . CYS A 1 227 ? -12.802 17.515 14.907 1.00 92.12 227 CYS A O 1
ATOM 1867 N N . VAL A 1 228 ? -12.942 16.083 13.177 1.00 92.31 228 VAL A N 1
ATOM 1868 C CA . VAL A 1 228 ? -11.742 15.308 13.519 1.00 92.31 228 VAL A CA 1
ATOM 1869 C C . VAL A 1 228 ? -10.457 16.133 13.410 1.00 92.31 228 VAL A C 1
ATOM 1871 O O . VAL A 1 228 ? -9.473 15.833 14.084 1.00 92.31 228 VAL A O 1
ATOM 1874 N N . VAL A 1 229 ? -10.445 17.181 12.583 1.00 89.00 229 VAL A N 1
ATOM 1875 C CA . VAL A 1 229 ? -9.308 18.098 12.413 1.00 89.00 229 VAL A CA 1
ATOM 1876 C C . VAL A 1 229 ? -9.539 19.410 13.161 1.00 89.00 229 VAL A C 1
ATOM 1878 O O . VAL A 1 229 ? -10.626 19.982 13.125 1.00 89.00 229 VAL A O 1
ATOM 1881 N N . ARG A 1 230 ? -8.498 19.918 13.831 1.00 79.94 230 ARG A N 1
ATOM 1882 C CA . ARG A 1 230 ? -8.562 21.168 14.610 1.00 79.94 230 ARG A CA 1
ATOM 1883 C C . ARG A 1 230 ? -8.304 22.433 13.778 1.00 79.94 230 ARG A C 1
ATOM 1885 O O . ARG A 1 230 ? -7.529 22.425 12.824 1.00 79.94 230 ARG A O 1
ATOM 1892 N N . GLY A 1 231 ? -8.936 23.524 14.226 1.00 64.62 231 GLY A N 1
ATOM 1893 C CA . GLY A 1 231 ? -9.275 24.760 13.498 1.00 64.62 231 GLY A CA 1
ATOM 1894 C C . GLY A 1 231 ? -8.207 25.507 12.695 1.00 64.62 231 GLY A C 1
ATOM 1895 O O . GLY A 1 231 ? -8.584 26.301 11.843 1.00 64.62 231 GLY A O 1
ATOM 1896 N N . CYS A 1 232 ? -6.910 25.279 12.910 1.00 66.69 232 CYS A N 1
ATOM 1897 C CA . CYS A 1 232 ? -5.852 25.955 12.145 1.00 66.69 232 CYS A CA 1
ATOM 1898 C C . CYS A 1 232 ? -5.187 25.074 11.078 1.00 66.69 232 CYS A C 1
ATOM 1900 O O . CYS A 1 232 ? -4.284 25.544 10.392 1.00 66.69 232 CYS A O 1
ATOM 1902 N N . TYR A 1 233 ? -5.595 23.809 10.933 1.00 74.12 233 TYR A N 1
ATOM 1903 C CA . TYR A 1 233 ? -4.956 22.851 10.019 1.00 74.12 233 TYR A C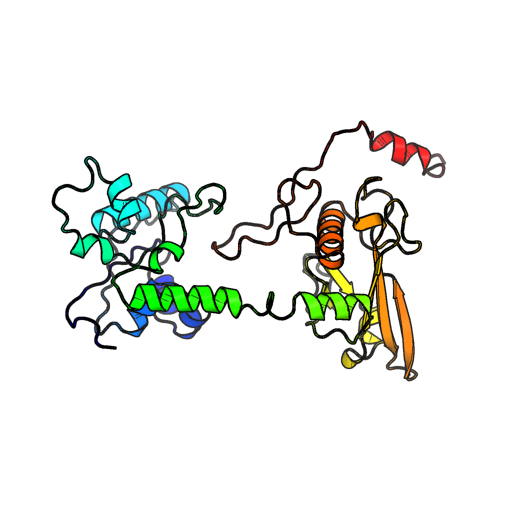A 1
ATOM 1904 C C . TYR A 1 233 ? -5.820 22.462 8.816 1.00 74.12 233 TYR A C 1
ATOM 1906 O O . TYR A 1 233 ? -5.409 21.609 8.028 1.00 74.12 233 TYR A O 1
ATOM 1914 N N . PHE A 1 234 ? -7.009 23.048 8.671 1.00 76.06 234 PHE A N 1
ATOM 1915 C CA . PHE A 1 234 ? -7.908 22.803 7.548 1.00 76.06 234 PHE A CA 1
ATOM 1916 C C . PHE A 1 234 ? -8.330 24.113 6.879 1.00 76.06 234 PHE A C 1
ATOM 1918 O O . PHE A 1 234 ? -8.490 25.138 7.538 1.00 76.06 234 PHE A O 1
ATOM 1925 N N . LEU A 1 235 ? -8.517 24.072 5.563 1.00 80.88 235 LEU A N 1
ATOM 1926 C CA . LEU A 1 235 ? -9.072 25.165 4.767 1.00 80.88 235 LEU A CA 1
ATOM 1927 C C . LEU A 1 235 ? -10.600 25.117 4.769 1.00 80.88 235 LEU A C 1
ATOM 1929 O O . LEU A 1 235 ? -11.190 24.066 4.999 1.00 80.88 235 LEU A O 1
ATOM 1933 N N . VAL A 1 236 ? -11.253 26.237 4.444 1.00 79.50 236 VAL A N 1
ATOM 1934 C CA . VAL A 1 236 ? -12.725 26.329 4.372 1.00 79.50 236 VAL A CA 1
ATOM 1935 C C . VAL A 1 236 ? -13.318 25.245 3.461 1.00 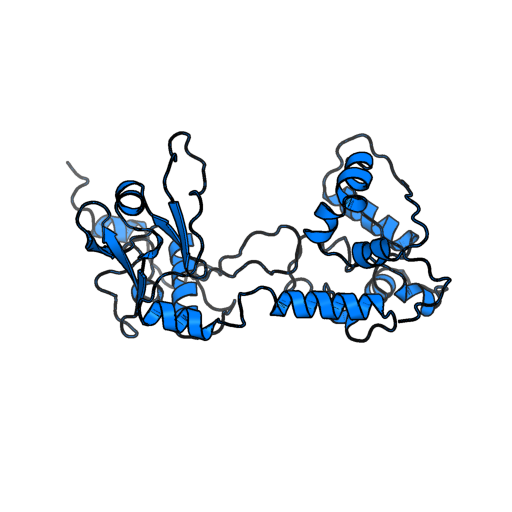79.50 236 VAL A C 1
ATOM 1937 O O . VAL A 1 236 ? -14.346 24.664 3.795 1.00 79.50 236 VAL A O 1
ATOM 1940 N N . ASN A 1 237 ? -12.630 24.903 2.376 1.00 81.38 237 ASN A N 1
ATOM 1941 C CA . ASN A 1 237 ? -13.097 23.906 1.415 1.00 81.38 237 ASN A CA 1
ATOM 1942 C C . ASN A 1 237 ? -12.536 22.496 1.669 1.00 81.38 237 ASN A C 1
ATOM 1944 O O . ASN A 1 237 ? -12.798 21.597 0.876 1.00 81.38 237 ASN A O 1
ATOM 1948 N N . ASP A 1 238 ? -11.768 22.275 2.747 1.00 86.44 238 ASP A N 1
ATOM 1949 C CA . ASP A 1 238 ? -11.229 20.945 3.044 1.00 86.44 238 ASP A CA 1
ATOM 1950 C C . ASP A 1 238 ? -12.375 19.983 3.423 1.00 86.44 238 ASP A C 1
ATOM 1952 O O . ASP A 1 238 ? -13.094 20.237 4.399 1.00 86.44 238 ASP A O 1
ATOM 1956 N N . PRO A 1 239 ? -12.520 18.834 2.731 1.00 90.06 239 PRO A N 1
ATOM 1957 C CA . PRO A 1 239 ? -13.521 17.827 3.080 1.00 90.06 239 PRO A CA 1
ATOM 1958 C C . PRO A 1 239 ? -13.410 17.332 4.523 1.00 90.06 239 PRO A C 1
ATOM 1960 O O . PRO A 1 239 ? -14.418 16.968 5.125 1.00 90.06 239 PRO A O 1
ATOM 1963 N N . ALA A 1 240 ? -12.206 17.351 5.104 1.00 91.69 240 ALA A N 1
ATOM 1964 C CA . ALA A 1 240 ? -11.947 16.955 6.484 1.00 91.69 240 ALA A CA 1
ATOM 1965 C C . ALA A 1 240 ? -12.824 17.687 7.511 1.00 91.69 240 ALA A C 1
ATOM 1967 O O . ALA A 1 240 ? -13.128 17.105 8.552 1.00 91.69 240 ALA A O 1
ATOM 1968 N N . ARG A 1 241 ? -13.287 18.911 7.209 1.00 91.25 241 ARG A N 1
ATOM 1969 C CA . ARG A 1 241 ? -14.216 19.680 8.059 1.00 91.25 241 ARG A CA 1
ATOM 1970 C C . ARG A 1 241 ? -15.532 18.964 8.324 1.00 91.25 241 ARG A C 1
ATOM 1972 O O . ARG A 1 241 ? -16.184 19.209 9.337 1.00 91.25 241 ARG A O 1
ATOM 1979 N N . ARG A 1 242 ? -15.938 18.108 7.391 1.00 93.75 242 ARG A N 1
ATOM 1980 C CA . ARG A 1 242 ? -17.216 17.402 7.422 1.00 93.75 242 ARG A CA 1
ATOM 1981 C C . ARG A 1 242 ? -17.149 16.107 8.215 1.00 93.75 242 ARG A C 1
ATOM 1983 O O . ARG A 1 242 ? -18.196 15.520 8.446 1.00 93.75 242 ARG A O 1
ATOM 1990 N N . LEU A 1 243 ? -15.962 15.644 8.605 1.00 96.38 243 LEU A N 1
ATOM 1991 C CA . LEU A 1 243 ? -15.803 14.330 9.218 1.00 96.38 243 LEU A CA 1
ATOM 1992 C C . LEU A 1 243 ? -15.702 14.416 10.739 1.00 96.38 243 LEU A C 1
ATOM 1994 O O . LEU A 1 243 ? -14.776 15.026 11.272 1.00 96.38 243 LEU A O 1
ATOM 1998 N N . GLY A 1 244 ? -16.595 13.715 11.429 1.00 96.44 244 GLY A N 1
ATOM 1999 C CA . GLY A 1 244 ? -16.400 13.266 12.803 1.00 96.44 244 GLY A CA 1
ATOM 2000 C C . GLY A 1 244 ? -16.017 11.789 12.841 1.00 96.44 244 GLY A C 1
ATOM 2001 O O . GLY A 1 244 ? -16.551 10.982 12.081 1.00 96.44 244 GLY A O 1
ATOM 2002 N N . ILE A 1 245 ? -15.102 11.410 13.735 1.00 96.44 245 ILE A N 1
ATOM 2003 C CA . ILE A 1 245 ? -14.792 9.998 14.005 1.00 96.44 245 ILE A CA 1
ATOM 2004 C C . ILE A 1 245 ? -15.085 9.712 15.475 1.00 96.44 245 ILE A C 1
ATOM 2006 O O . ILE A 1 245 ? -14.413 10.244 16.362 1.00 96.44 245 ILE A O 1
ATOM 2010 N N . ARG A 1 246 ? -16.082 8.863 15.723 1.00 95.38 246 ARG A N 1
ATOM 2011 C CA . ARG A 1 246 ? -16.471 8.390 17.051 1.00 95.38 246 ARG A CA 1
ATOM 2012 C C . ARG A 1 246 ? -15.888 7.004 17.283 1.00 95.38 246 ARG A C 1
ATOM 2014 O O . ARG A 1 246 ? -16.108 6.100 16.479 1.00 95.38 246 ARG A O 1
ATOM 2021 N N . ILE A 1 247 ? -15.187 6.822 18.394 1.00 93.75 247 ILE A N 1
ATOM 2022 C CA . ILE A 1 247 ? -14.745 5.504 18.859 1.00 93.75 247 ILE A CA 1
ATOM 2023 C C . ILE A 1 247 ? -15.552 5.175 20.108 1.00 93.75 247 ILE A C 1
ATOM 2025 O O . ILE A 1 247 ? -15.625 6.008 21.010 1.00 93.75 247 ILE A O 1
ATOM 2029 N N . SER A 1 248 ? -16.155 3.991 20.170 1.00 93.75 248 SER A N 1
ATOM 2030 C CA . SER A 1 248 ? -16.821 3.492 21.376 1.00 93.75 248 SER A CA 1
ATOM 2031 C C . SER A 1 248 ? -16.354 2.091 21.739 1.00 93.75 248 SER A C 1
ATOM 2033 O O . SER A 1 248 ? -15.756 1.399 20.919 1.00 93.75 248 SER A O 1
ATOM 2035 N N . GLY A 1 249 ? -16.584 1.679 22.979 1.00 92.94 249 GLY A N 1
ATOM 2036 C CA . GLY A 1 249 ? -16.226 0.351 23.464 1.00 92.94 249 GLY A CA 1
ATOM 2037 C C . GLY A 1 249 ? -16.735 0.115 24.879 1.00 92.94 249 GLY A C 1
ATOM 2038 O O . GLY A 1 249 ? -17.164 1.047 25.562 1.00 92.94 249 GLY A O 1
ATOM 2039 N N . ILE A 1 250 ? -16.686 -1.139 25.315 1.00 93.88 250 ILE A N 1
ATOM 2040 C CA . ILE A 1 250 ? -17.081 -1.542 26.664 1.00 93.88 250 ILE A CA 1
ATOM 2041 C C . ILE A 1 250 ? -15.889 -1.362 27.605 1.00 93.88 250 ILE A C 1
ATOM 2043 O O . ILE A 1 250 ? -14.785 -1.842 27.336 1.00 93.88 250 ILE A O 1
ATOM 2047 N N . MET A 1 251 ? -16.096 -0.667 28.721 1.00 92.00 251 MET A N 1
ATOM 2048 C CA . MET A 1 251 ? -15.086 -0.507 29.761 1.00 92.00 251 MET A CA 1
ATOM 2049 C C . MET A 1 251 ? -14.901 -1.808 30.556 1.00 92.00 251 MET A C 1
ATOM 2051 O O . MET A 1 251 ? -15.850 -2.372 31.088 1.00 92.00 251 MET A O 1
ATOM 2055 N N . LYS A 1 252 ? -13.655 -2.247 30.739 1.00 91.50 252 LYS A N 1
ATOM 2056 C CA . LYS A 1 252 ? -13.294 -3.440 31.524 1.00 91.50 252 LYS A CA 1
ATOM 2057 C C . LYS A 1 252 ? -13.630 -3.319 33.010 1.00 91.50 252 LYS A C 1
ATOM 2059 O O . LYS A 1 252 ? -13.799 -4.334 33.671 1.00 91.50 252 LYS A O 1
ATOM 2064 N N . CYS A 1 253 ? -13.657 -2.100 33.554 1.00 88.25 253 CYS A N 1
ATOM 2065 C CA . CYS A 1 253 ? -13.821 -1.888 34.992 1.00 88.25 253 CYS A CA 1
ATOM 2066 C C . CYS A 1 253 ? -15.271 -2.007 35.474 1.00 88.25 253 CYS A C 1
ATOM 2068 O O . CYS A 1 253 ? -15.480 -2.392 36.618 1.00 88.25 253 CYS A O 1
ATOM 2070 N N . ASN A 1 254 ? -16.255 -1.672 34.635 1.00 90.75 254 ASN A N 1
ATOM 2071 C CA . ASN A 1 254 ? -17.673 -1.669 35.013 1.00 90.75 254 ASN A CA 1
ATOM 2072 C C . ASN A 1 254 ? -18.609 -2.290 33.959 1.00 90.75 254 ASN A C 1
ATOM 2074 O O . ASN A 1 254 ? -19.797 -2.422 34.224 1.00 90.75 254 ASN A O 1
ATOM 2078 N N . GLY A 1 255 ? -18.104 -2.683 32.785 1.00 91.06 255 GLY A N 1
ATOM 2079 C CA . GLY A 1 255 ? -18.917 -3.254 31.708 1.00 91.06 255 GLY A CA 1
ATOM 2080 C C . GLY A 1 255 ? -19.811 -2.244 30.980 1.00 91.06 255 GLY A C 1
ATOM 2081 O O . GLY A 1 255 ? -20.622 -2.653 30.152 1.00 91.06 255 GLY A O 1
ATOM 2082 N N . GLU A 1 256 ? -19.680 -0.944 31.253 1.00 93.19 256 GLU A N 1
ATOM 2083 C CA . GLU A 1 256 ? -20.482 0.095 30.603 1.00 93.19 256 GLU A CA 1
ATOM 2084 C C . GLU A 1 256 ? -19.883 0.515 29.256 1.00 93.19 256 GLU A C 1
ATOM 2086 O O . GLU A 1 256 ? -18.663 0.493 29.058 1.00 93.19 256 GLU A O 1
ATOM 2091 N N . GLU A 1 257 ? -20.737 0.932 28.317 1.00 92.75 257 GLU A N 1
ATOM 2092 C CA . GLU A 1 257 ? -20.276 1.513 27.056 1.00 92.75 257 GLU A CA 1
ATOM 2093 C C . GLU A 1 257 ? -19.794 2.951 27.275 1.00 92.75 257 GLU A C 1
ATOM 2095 O O . GLU A 1 257 ? -20.447 3.775 27.913 1.00 92.75 257 GLU A O 1
ATOM 2100 N N . SER A 1 258 ? -18.646 3.271 26.692 1.00 93.25 258 SER A N 1
ATOM 2101 C CA . SER A 1 258 ? -18.092 4.616 26.664 1.00 93.25 258 SER A CA 1
ATOM 2102 C C . SER A 1 258 ? -17.663 4.978 25.255 1.00 93.25 258 SER A C 1
ATOM 2104 O O . SER A 1 258 ? -17.479 4.107 24.405 1.00 93.25 258 SER A O 1
ATOM 2106 N N . PHE A 1 259 ? -17.517 6.273 24.989 1.00 93.62 259 PHE A N 1
ATOM 2107 C CA . PHE A 1 259 ? -17.087 6.756 23.688 1.00 93.62 259 PHE A CA 1
ATOM 2108 C C . PHE A 1 259 ? -16.236 8.019 23.788 1.00 93.62 259 PHE A C 1
ATOM 2110 O O . PHE A 1 259 ? -16.263 8.741 24.784 1.00 93.62 259 PHE A O 1
ATOM 2117 N N . CYS A 1 260 ? -15.499 8.301 22.721 1.00 92.69 260 CYS A N 1
ATOM 2118 C CA . CYS A 1 260 ? -14.794 9.556 22.529 1.00 92.69 260 CYS A CA 1
ATOM 2119 C C . CYS A 1 260 ? -14.804 9.970 21.053 1.00 92.69 260 CYS A C 1
ATOM 2121 O O . CYS A 1 260 ? -14.999 9.152 20.150 1.00 92.69 260 CYS A O 1
ATOM 2123 N N . TRP A 1 261 ? -14.591 11.264 20.823 1.00 93.94 261 TRP A N 1
ATOM 2124 C CA . TRP A 1 261 ? -14.392 11.827 19.493 1.00 93.94 261 TRP A CA 1
ATOM 2125 C C . TRP A 1 261 ? -12.905 12.010 19.226 1.00 93.94 261 TRP A C 1
ATOM 2127 O O . TRP A 1 261 ? -12.179 12.600 20.035 1.00 93.94 261 TRP A O 1
ATOM 2137 N N . VAL A 1 262 ? -12.450 11.506 18.084 1.00 91.75 262 VAL A N 1
ATOM 2138 C CA . VAL A 1 262 ? -11.055 11.638 17.671 1.00 91.75 262 VAL A CA 1
ATOM 2139 C C . VAL A 1 262 ? -10.764 13.095 17.341 1.00 91.75 262 VAL A C 1
ATOM 2141 O O . VAL A 1 262 ? -11.519 13.741 16.623 1.00 91.75 262 VAL A O 1
ATOM 2144 N N . ASN A 1 263 ? -9.635 13.589 17.842 1.00 89.38 263 ASN A N 1
ATOM 2145 C CA . ASN A 1 263 ? -9.107 14.907 17.522 1.00 89.38 263 ASN A CA 1
ATOM 2146 C C . ASN A 1 263 ? -7.679 14.763 16.998 1.00 89.38 263 ASN A C 1
ATOM 2148 O O . ASN A 1 263 ? -6.842 14.114 17.627 1.00 89.38 263 ASN A O 1
ATOM 2152 N N . MET A 1 264 ? -7.406 15.374 15.851 1.00 87.69 264 MET A N 1
ATOM 2153 C CA . MET A 1 264 ? -6.137 15.274 15.146 1.00 87.69 264 MET A CA 1
ATOM 2154 C C . MET A 1 264 ? -5.629 16.644 14.688 1.00 87.69 264 MET A C 1
ATOM 2156 O O . MET A 1 264 ? -6.386 17.606 14.528 1.00 87.69 264 MET A O 1
ATOM 2160 N N . TRP A 1 265 ? -4.318 16.715 14.460 1.00 85.50 265 TRP A N 1
ATOM 2161 C CA . TRP A 1 265 ? -3.585 17.957 14.216 1.00 85.50 265 TRP A CA 1
ATOM 2162 C C . TRP A 1 265 ? -2.575 17.779 13.086 1.00 85.50 265 TRP A C 1
ATOM 2164 O O . TRP A 1 265 ? -2.065 16.676 12.860 1.00 85.50 265 TRP A O 1
ATOM 2174 N N . GLY A 1 266 ? -2.240 18.889 12.432 1.00 82.81 266 GLY A N 1
ATOM 2175 C CA . GLY A 1 266 ? -1.196 18.957 11.418 1.00 82.81 266 GLY A CA 1
ATOM 2176 C C . GLY A 1 266 ? -1.711 18.822 9.987 1.00 82.81 266 GLY A C 1
ATOM 2177 O O . GLY A 1 266 ? -2.591 18.020 9.686 1.00 82.81 266 GLY A O 1
ATOM 2178 N N . ASP A 1 267 ? -1.085 19.573 9.084 1.00 80.69 267 ASP A N 1
ATOM 2179 C CA . ASP A 1 267 ? -1.439 19.636 7.661 1.00 80.69 267 ASP A CA 1
ATOM 2180 C C . ASP A 1 267 ? -1.472 18.263 6.978 1.00 80.69 267 ASP A C 1
ATOM 2182 O O . ASP A 1 267 ? -2.424 17.921 6.282 1.00 80.69 267 ASP A O 1
ATOM 2186 N N . GLN A 1 268 ? -0.437 17.445 7.187 1.00 82.75 268 GLN A N 1
ATOM 2187 C CA . GLN A 1 268 ? -0.358 16.112 6.580 1.00 82.75 268 GLN A CA 1
ATOM 2188 C C . GLN A 1 268 ? -1.469 15.186 7.078 1.00 82.75 268 GLN A C 1
ATOM 2190 O O . GLN A 1 268 ? -1.973 14.342 6.333 1.00 82.75 268 GLN A O 1
ATOM 2195 N N . THR A 1 269 ? -1.857 15.348 8.340 1.00 85.75 269 THR A N 1
ATOM 2196 C CA . THR A 1 269 ? -2.982 14.629 8.918 1.00 85.75 269 THR A CA 1
ATOM 2197 C C . THR A 1 269 ? -4.273 15.069 8.251 1.00 85.75 269 THR A C 1
ATOM 2199 O O . THR A 1 269 ? -5.005 14.211 7.768 1.00 85.75 269 THR A O 1
ATOM 2202 N N . THR A 1 270 ? -4.506 16.378 8.108 1.00 89.56 270 THR A N 1
ATOM 2203 C CA . THR A 1 270 ? -5.664 16.908 7.375 1.00 89.56 270 THR A CA 1
ATOM 2204 C C . THR A 1 270 ? -5.747 16.345 5.962 1.00 89.56 270 THR A C 1
ATOM 2206 O O . THR A 1 270 ? -6.808 15.888 5.555 1.00 89.56 270 THR A O 1
ATOM 2209 N N . MET A 1 271 ? -4.633 16.262 5.233 1.00 87.19 271 MET A N 1
ATOM 2210 C CA . MET A 1 271 ? -4.624 15.709 3.872 1.00 87.19 271 MET A CA 1
ATOM 2211 C C . MET A 1 271 ? -5.004 14.217 3.828 1.00 87.19 271 MET A C 1
ATOM 2213 O O . MET A 1 271 ? -5.690 13.760 2.908 1.00 87.19 271 MET A O 1
ATOM 2217 N N . ARG A 1 272 ? -4.603 13.439 4.841 1.00 88.50 272 ARG A N 1
ATOM 2218 C CA . ARG A 1 272 ? -5.038 12.040 5.003 1.00 88.50 272 ARG A CA 1
ATOM 2219 C C . ARG A 1 272 ? -6.513 11.933 5.355 1.00 88.50 272 ARG A C 1
ATOM 2221 O O . ARG A 1 272 ? -7.179 11.037 4.845 1.00 88.50 272 ARG A O 1
ATOM 2228 N N . ILE A 1 273 ? -7.019 12.846 6.179 1.00 92.75 273 ILE A N 1
ATOM 2229 C CA . ILE A 1 273 ? -8.442 12.926 6.509 1.00 92.75 273 ILE A CA 1
ATOM 2230 C C . ILE A 1 273 ? -9.269 13.322 5.284 1.00 92.75 273 ILE A C 1
ATOM 2232 O O . ILE A 1 273 ? -10.279 12.679 5.025 1.00 92.75 273 ILE A O 1
ATOM 2236 N N . ASN A 1 274 ? -8.825 14.287 4.477 1.00 91.25 274 ASN A N 1
ATOM 2237 C CA . ASN A 1 274 ? -9.474 14.630 3.210 1.00 91.25 274 ASN A CA 1
ATOM 2238 C C . ASN A 1 274 ? -9.616 13.389 2.310 1.00 91.25 274 ASN A C 1
ATOM 2240 O O . ASN A 1 274 ? -10.685 13.123 1.775 1.00 91.25 274 ASN A O 1
ATOM 2244 N N . SER A 1 275 ? -8.561 12.574 2.233 1.00 88.81 275 SER A N 1
ATOM 2245 C CA . SER A 1 275 ? -8.567 11.328 1.447 1.00 88.81 275 SER A CA 1
ATOM 2246 C C . SER A 1 275 ? -9.491 10.259 2.045 1.00 88.81 275 SER A C 1
ATOM 2248 O O . SER A 1 275 ? -10.114 9.492 1.317 1.00 88.81 275 SER A O 1
ATOM 2250 N N . LEU A 1 276 ? -9.605 10.204 3.377 1.00 92.19 276 LEU A N 1
ATOM 2251 C CA . LEU A 1 276 ? -10.586 9.359 4.060 1.00 92.19 276 LEU A CA 1
ATOM 2252 C C . LEU A 1 276 ? -12.021 9.810 3.749 1.00 92.19 276 LEU A C 1
ATOM 2254 O O . LEU A 1 276 ? -12.881 8.961 3.549 1.00 92.19 276 LEU A O 1
ATOM 2258 N N . VAL A 1 277 ? -12.286 11.115 3.669 1.00 92.94 277 VAL A N 1
ATOM 2259 C CA . VAL A 1 277 ? -13.610 11.629 3.285 1.00 92.94 277 VAL A CA 1
ATOM 2260 C C . VAL A 1 277 ? -13.950 11.255 1.848 1.00 92.94 277 VAL A C 1
ATOM 2262 O O . VAL A 1 277 ? -15.054 10.773 1.612 1.00 92.94 277 VAL A O 1
ATOM 2265 N N . ASP A 1 278 ? -13.008 11.383 0.908 1.00 89.69 278 ASP A N 1
ATOM 2266 C CA . ASP A 1 278 ? -13.225 10.915 -0.467 1.00 89.69 278 ASP A CA 1
ATOM 2267 C C . ASP A 1 278 ? -13.562 9.419 -0.493 1.00 89.69 278 ASP A C 1
ATOM 2269 O O . ASP A 1 278 ? -14.516 9.007 -1.146 1.00 89.69 278 ASP A O 1
ATOM 2273 N N . PHE A 1 279 ? -12.833 8.608 0.282 1.00 88.88 279 PHE A N 1
ATOM 2274 C CA . PHE A 1 279 ? -13.112 7.180 0.426 1.00 88.88 279 PHE A CA 1
ATOM 2275 C C . PHE A 1 279 ? -14.522 6.903 0.974 1.00 88.88 279 PHE A C 1
ATOM 2277 O O . PHE A 1 279 ? -15.210 6.021 0.460 1.00 88.88 279 PHE A O 1
ATOM 2284 N N . LEU A 1 280 ? -14.965 7.653 1.987 1.00 92.00 280 LEU A N 1
ATOM 2285 C CA . LEU A 1 280 ? -16.302 7.513 2.574 1.00 92.00 280 LEU A CA 1
ATOM 2286 C C . LEU A 1 280 ? -17.422 7.964 1.626 1.00 92.00 280 LEU A C 1
ATOM 2288 O O . LEU A 1 280 ? -18.524 7.433 1.702 1.00 92.00 280 LEU A O 1
ATOM 2292 N N . LEU A 1 281 ? -17.135 8.907 0.728 1.00 89.50 281 LEU A N 1
ATOM 2293 C CA . LEU A 1 281 ? -18.051 9.382 -0.314 1.00 89.50 281 LEU A CA 1
ATOM 2294 C C . LEU A 1 281 ? -17.975 8.564 -1.609 1.00 89.50 281 LEU A C 1
ATOM 2296 O O . LEU A 1 281 ? -18.563 8.960 -2.611 1.00 89.50 281 LEU A O 1
ATOM 2300 N N . ASP A 1 282 ? -17.219 7.465 -1.607 1.00 86.00 282 ASP A N 1
ATOM 2301 C CA . ASP A 1 282 ? -16.951 6.646 -2.787 1.00 86.00 282 ASP A CA 1
ATOM 2302 C C . ASP A 1 282 ? -16.315 7.411 -3.969 1.00 86.00 282 ASP A C 1
ATOM 2304 O O . ASP A 1 282 ? -16.375 6.989 -5.122 1.00 86.00 282 ASP A O 1
ATOM 2308 N N . ARG A 1 283 ? -15.651 8.538 -3.695 1.00 79.19 283 ARG A N 1
ATOM 2309 C CA . ARG A 1 283 ? -14.968 9.332 -4.718 1.00 79.19 283 ARG A CA 1
ATOM 2310 C C . ARG A 1 283 ? -13.643 8.663 -5.115 1.00 79.19 283 ARG A C 1
ATOM 2312 O O . ARG A 1 283 ? -12.951 8.095 -4.257 1.00 79.19 283 ARG A O 1
ATOM 2319 N N . PRO A 1 284 ? -13.266 8.702 -6.405 1.00 66.69 284 PRO A N 1
ATOM 2320 C CA . PRO A 1 284 ? -11.982 8.180 -6.851 1.00 66.69 284 PRO A CA 1
ATOM 2321 C C . PRO A 1 284 ? -10.836 8.996 -6.246 1.00 66.69 284 PRO A C 1
ATOM 2323 O O . PRO A 1 284 ? -10.946 10.200 -6.032 1.00 66.69 284 PRO A O 1
ATOM 2326 N N . THR A 1 285 ? -9.713 8.334 -5.976 1.00 66.31 285 THR A N 1
ATOM 2327 C CA . THR A 1 285 ? -8.490 9.023 -5.558 1.00 66.31 285 THR A CA 1
ATOM 2328 C C . THR A 1 285 ? -7.874 9.721 -6.772 1.00 66.31 285 THR A C 1
ATOM 2330 O O . THR A 1 285 ? -7.326 9.046 -7.643 1.00 66.31 285 THR A O 1
ATOM 2333 N N . ASP A 1 286 ? -7.954 11.050 -6.822 1.00 58.97 286 ASP A N 1
ATOM 2334 C CA . ASP A 1 286 ? -7.434 11.867 -7.924 1.00 58.97 286 ASP A CA 1
ATOM 2335 C C . ASP A 1 286 ? -6.178 12.652 -7.502 1.00 58.97 286 ASP A C 1
ATOM 2337 O O . ASP A 1 286 ? -6.085 13.185 -6.396 1.00 58.97 286 ASP A O 1
ATOM 2341 N N . ILE A 1 287 ? -5.193 12.711 -8.400 1.00 55.78 287 ILE A N 1
ATOM 2342 C CA . ILE A 1 287 ? -3.961 13.488 -8.239 1.00 55.78 287 ILE A CA 1
ATOM 2343 C C . ILE A 1 287 ? -4.176 14.987 -8.489 1.00 55.78 287 ILE A C 1
ATOM 2345 O O . ILE A 1 287 ? -3.374 1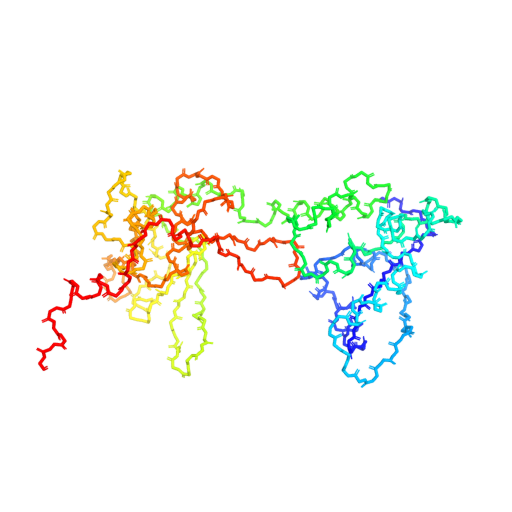5.792 -8.016 1.00 55.78 287 ILE A O 1
ATOM 2349 N N . GLY A 1 288 ? -5.235 15.354 -9.219 1.00 57.41 288 GLY A N 1
ATOM 2350 C CA . GLY A 1 288 ? -5.615 16.739 -9.494 1.00 57.41 288 GLY A CA 1
ATOM 2351 C C . GLY A 1 288 ? -6.268 17.445 -8.305 1.00 57.41 288 GLY A C 1
ATOM 2352 O O . GLY A 1 288 ? -6.264 18.672 -8.249 1.00 57.41 288 GLY A O 1
ATOM 2353 N N . GLU A 1 289 ? -6.776 16.686 -7.332 1.00 6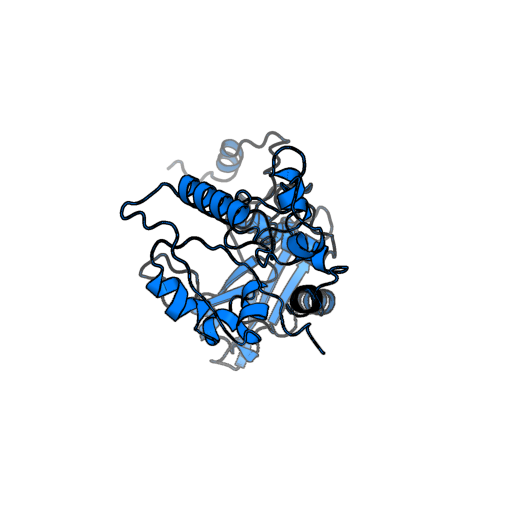7.06 289 GLU A N 1
ATOM 2354 C CA . GLU A 1 289 ? -7.417 17.230 -6.136 1.00 67.06 289 GLU A CA 1
ATOM 2355 C C . GLU A 1 289 ? -6.364 17.708 -5.124 1.00 67.06 289 GLU A C 1
ATOM 2357 O O . GLU A 1 289 ? -5.530 16.912 -4.664 1.00 67.06 289 GLU A O 1
ATOM 2362 N N . PRO A 1 290 ? -6.366 18.993 -4.729 1.00 73.62 290 PRO A N 1
ATOM 2363 C CA . PRO A 1 290 ? -5.385 19.514 -3.795 1.00 73.62 290 PRO A CA 1
ATOM 2364 C C . PRO A 1 290 ? -5.581 18.946 -2.386 1.00 73.62 290 PRO A C 1
ATOM 2366 O O . PRO A 1 290 ? -6.656 18.494 -1.981 1.00 73.62 290 PRO A O 1
ATOM 2369 N N . ARG A 1 291 ? -4.507 18.999 -1.596 1.00 81.44 291 ARG A N 1
ATOM 2370 C CA . ARG A 1 291 ? -4.509 18.596 -0.183 1.00 81.44 291 ARG A CA 1
ATOM 2371 C C . ARG A 1 291 ? -5.020 17.170 0.077 1.00 81.44 291 ARG A C 1
ATOM 2373 O O . ARG A 1 291 ? -5.748 16.938 1.042 1.00 81.44 291 ARG A O 1
ATOM 2380 N N . ARG A 1 292 ? -4.598 16.201 -0.735 1.00 81.88 292 ARG A N 1
ATOM 2381 C CA . ARG A 1 292 ? -4.842 14.759 -0.562 1.00 81.88 292 ARG A CA 1
ATOM 2382 C C . ARG A 1 292 ? -3.564 14.004 -0.251 1.00 81.88 292 ARG A C 1
ATOM 2384 O O . ARG A 1 292 ? -2.472 14.400 -0.644 1.00 81.88 292 ARG A O 1
ATOM 2391 N N . PHE A 1 293 ? -3.703 12.907 0.475 1.00 78.31 293 PHE A N 1
ATOM 2392 C CA . PHE A 1 293 ? -2.668 11.902 0.622 1.00 78.31 293 PHE A CA 1
ATOM 2393 C C . PHE A 1 293 ? -2.933 10.788 -0.378 1.00 78.31 293 PHE A C 1
ATOM 2395 O O . PHE A 1 293 ? -3.955 10.106 -0.322 1.00 78.31 293 PHE A O 1
ATOM 2402 N N . LEU A 1 294 ? -1.966 10.571 -1.254 1.00 67.88 294 LEU A N 1
ATOM 2403 C CA . LEU A 1 294 ? -2.003 9.476 -2.197 1.00 67.88 294 LEU A CA 1
ATOM 2404 C C . LEU A 1 294 ? -1.235 8.300 -1.596 1.00 67.88 294 LEU A C 1
ATOM 2406 O O . LEU A 1 294 ? -0.069 8.457 -1.196 1.00 67.88 294 LEU A O 1
ATOM 2410 N N . PRO A 1 295 ? -1.864 7.113 -1.504 1.00 59.03 295 PRO A N 1
ATOM 2411 C CA . PRO A 1 295 ? -1.175 5.932 -1.028 1.00 59.03 295 PRO A CA 1
ATOM 2412 C C . PRO A 1 295 ? 0.048 5.655 -1.891 1.00 59.03 295 PRO A C 1
ATOM 2414 O O . PRO A 1 295 ? 0.108 5.971 -3.079 1.00 59.03 295 PRO A O 1
ATOM 2417 N N . ARG A 1 296 ? 1.016 4.990 -1.265 1.00 62.00 296 ARG A N 1
ATOM 2418 C CA . ARG A 1 296 ? 2.166 4.382 -1.925 1.00 62.00 296 ARG A CA 1
ATOM 2419 C C . ARG A 1 296 ? 1.748 3.774 -3.265 1.00 62.00 296 ARG A C 1
ATOM 2421 O O . ARG A 1 296 ? 0.880 2.905 -3.298 1.00 62.00 296 ARG A O 1
ATOM 2428 N N . ASN A 1 297 ? 2.449 4.135 -4.336 1.00 44.50 297 ASN A N 1
ATOM 2429 C CA . ASN A 1 297 ? 2.402 3.350 -5.558 1.00 44.50 297 ASN A CA 1
ATOM 2430 C C . ASN A 1 297 ? 2.944 1.951 -5.197 1.00 44.50 297 ASN A C 1
ATOM 2432 O O . ASN A 1 297 ? 4.134 1.783 -4.912 1.00 44.50 297 ASN A O 1
ATOM 2436 N N . LEU A 1 298 ? 2.045 0.967 -5.078 1.00 38.97 298 LEU A N 1
ATOM 2437 C CA . LEU A 1 298 ? 2.220 -0.359 -4.446 1.00 38.97 298 LEU A CA 1
ATOM 2438 C C . LEU A 1 298 ? 3.269 -1.269 -5.120 1.00 38.97 298 LEU A C 1
ATOM 2440 O O . LEU A 1 298 ? 3.442 -2.434 -4.743 1.00 38.97 298 LEU A O 1
ATOM 2444 N N . TRP A 1 299 ? 3.979 -0.706 -6.087 1.00 37.09 299 TRP A N 1
ATOM 2445 C CA . TRP A 1 299 ? 4.681 -1.358 -7.171 1.00 37.09 299 TRP A CA 1
ATOM 2446 C C . TRP A 1 299 ? 6.190 -1.087 -7.192 1.00 37.09 299 TRP A C 1
ATOM 2448 O O . TRP A 1 299 ? 6.897 -1.688 -7.994 1.00 37.09 299 TRP A O 1
ATOM 2458 N N . VAL A 1 300 ? 6.707 -0.225 -6.306 1.00 35.12 300 VAL A N 1
ATOM 2459 C CA . VAL A 1 300 ? 8.132 0.145 -6.281 1.00 35.12 300 VAL A CA 1
ATOM 2460 C C . VAL A 1 300 ? 8.735 -0.054 -4.884 1.00 35.12 300 VAL A C 1
ATOM 2462 O O . VAL A 1 300 ? 8.132 0.274 -3.852 1.00 35.12 300 VAL A O 1
ATOM 2465 N N . GLY A 1 301 ? 9.942 -0.623 -4.837 1.00 32.66 301 GLY A N 1
ATOM 2466 C CA . GLY A 1 301 ? 10.803 -0.596 -3.653 1.00 32.66 301 GLY A CA 1
ATOM 2467 C C . GLY A 1 301 ? 11.093 0.849 -3.231 1.00 32.66 301 GLY A C 1
ATOM 2468 O O . GLY A 1 301 ? 11.420 1.675 -4.072 1.00 32.66 301 GLY A O 1
ATOM 2469 N N . ARG A 1 302 ? 10.886 1.126 -1.935 1.00 42.91 302 ARG A N 1
ATOM 2470 C CA . ARG A 1 302 ? 10.936 2.416 -1.209 1.00 42.91 302 ARG A CA 1
ATOM 2471 C C . ARG A 1 302 ? 10.926 3.715 -2.060 1.00 42.91 302 ARG A C 1
ATOM 2473 O O . ARG A 1 302 ? 11.972 4.338 -2.206 1.00 42.91 302 ARG A O 1
ATOM 2480 N N . PRO A 1 303 ? 9.728 4.237 -2.396 1.00 43.09 303 PRO A N 1
ATOM 2481 C CA . PRO A 1 303 ? 9.475 5.683 -2.370 1.00 43.09 303 PRO A CA 1
ATOM 2482 C C . PRO A 1 303 ? 8.351 6.039 -1.375 1.00 43.09 303 PRO A C 1
ATOM 2484 O O . PRO A 1 303 ? 7.475 5.221 -1.075 1.00 43.09 303 PRO A O 1
ATOM 2487 N N . LYS A 1 304 ? 8.419 7.252 -0.811 1.00 47.59 304 LYS A N 1
ATOM 2488 C CA . LYS A 1 304 ? 7.538 7.773 0.255 1.00 47.59 304 LYS A CA 1
ATOM 2489 C C . LYS A 1 304 ? 6.141 8.116 -0.300 1.00 47.59 304 LYS A C 1
ATOM 2491 O O . LYS A 1 304 ? 6.016 8.436 -1.475 1.00 47.59 304 LYS A O 1
ATOM 2496 N N . GLY A 1 305 ? 5.094 8.033 0.532 1.00 54.91 305 GLY A N 1
ATOM 2497 C CA . GLY A 1 305 ? 3.746 8.491 0.153 1.00 54.91 305 GLY A CA 1
ATOM 2498 C C . GLY A 1 305 ? 3.751 9.971 -0.242 1.00 54.91 305 GLY A C 1
ATOM 2499 O O . GLY A 1 305 ? 4.551 10.738 0.299 1.00 54.91 305 GLY A O 1
ATOM 2500 N N . ILE A 1 306 ? 2.894 10.348 -1.191 1.00 61.47 306 ILE A N 1
ATOM 2501 C CA . ILE A 1 306 ? 2.877 11.692 -1.779 1.00 61.47 306 ILE A CA 1
ATOM 2502 C C . ILE A 1 306 ? 1.656 12.439 -1.255 1.00 61.47 306 ILE A C 1
ATOM 2504 O O . ILE A 1 306 ? 0.579 11.867 -1.094 1.00 61.47 306 ILE A O 1
ATOM 2508 N N . TYR A 1 307 ? 1.841 13.722 -0.988 1.00 69.38 307 TYR A N 1
ATOM 2509 C CA . TYR A 1 307 ? 0.754 14.639 -0.703 1.00 69.38 307 TYR A CA 1
ATOM 2510 C C . TYR A 1 307 ? 0.562 15.541 -1.924 1.00 69.38 307 TYR A C 1
ATOM 2512 O O . TYR A 1 307 ? 1.550 16.088 -2.420 1.00 69.38 307 TYR A O 1
ATOM 2520 N N . THR A 1 308 ? -0.665 15.664 -2.435 1.00 68.12 308 THR A N 1
ATOM 2521 C CA . THR A 1 308 ? -0.960 16.559 -3.566 1.00 68.12 308 THR A CA 1
ATOM 2522 C C . THR A 1 308 ? -0.745 18.015 -3.152 1.00 68.12 308 THR A C 1
ATOM 2524 O O . THR A 1 308 ? -0.698 18.331 -1.958 1.00 68.12 308 THR A O 1
ATOM 2527 N N . SER A 1 309 ? -0.541 18.906 -4.127 1.00 62.12 309 SER A N 1
ATOM 2528 C CA . SER A 1 309 ? -0.167 20.301 -3.874 1.00 62.12 309 SER A CA 1
ATOM 2529 C C . SER A 1 309 ? -1.073 20.960 -2.830 1.00 62.12 309 SER A C 1
ATOM 2531 O O . SER A 1 309 ? -2.293 20.775 -2.828 1.00 62.12 309 SER A O 1
ATOM 2533 N N . LYS A 1 310 ? -0.471 21.754 -1.936 1.00 56.16 310 LYS A N 1
ATOM 2534 C CA . LYS A 1 310 ? -1.228 22.717 -1.135 1.00 56.16 310 LYS A CA 1
ATOM 2535 C C . LYS A 1 310 ? -1.706 23.770 -2.123 1.00 56.16 310 LYS A C 1
ATOM 2537 O O . LYS A 1 310 ? -0.871 24.513 -2.632 1.00 56.16 310 LYS A O 1
ATOM 2542 N N . ASP A 1 311 ? -2.989 23.796 -2.458 1.00 46.75 311 ASP A N 1
ATOM 2543 C CA . ASP A 1 311 ? -3.490 24.919 -3.239 1.00 46.75 311 ASP A CA 1
ATOM 2544 C C . ASP A 1 311 ? -3.257 26.189 -2.407 1.00 46.75 311 ASP A C 1
ATOM 2546 O O . ASP A 1 311 ? -3.763 26.314 -1.293 1.00 46.75 311 ASP A O 1
ATOM 2550 N N . LEU A 1 312 ? -2.389 27.070 -2.907 1.00 43.72 312 LEU A N 1
ATOM 2551 C CA . LEU A 1 312 ? -2.164 28.424 -2.389 1.00 43.72 312 LEU A CA 1
ATOM 2552 C C . LEU A 1 312 ? -3.119 29.424 -3.061 1.00 43.72 312 LEU A C 1
ATOM 2554 O O . LEU A 1 312 ? -2.955 30.634 -2.913 1.00 43.72 312 LEU A O 1
ATOM 2558 N N . ARG A 1 313 ? -4.114 28.941 -3.812 1.00 36.97 313 ARG A N 1
ATOM 2559 C CA . ARG A 1 313 ? -5.148 29.768 -4.437 1.00 36.97 313 ARG A CA 1
ATOM 2560 C C . ARG A 1 313 ? -6.228 30.107 -3.418 1.00 36.97 313 ARG A C 1
ATOM 2562 O O . ARG A 1 313 ? -7.264 29.463 -3.344 1.00 36.97 313 ARG A O 1
ATOM 2569 N N . ASP A 1 314 ? -5.849 31.025 -2.535 1.00 35.22 314 ASP A N 1
ATOM 2570 C CA . ASP A 1 314 ? -6.610 32.210 -2.124 1.00 35.22 314 ASP A CA 1
ATOM 2571 C C . ASP A 1 314 ? -6.080 32.688 -0.768 1.00 35.22 314 ASP A C 1
ATOM 2573 O O . ASP A 1 314 ? -6.573 32.311 0.290 1.00 35.22 314 ASP A O 1
ATOM 2577 N N . GLY A 1 315 ? -5.021 33.504 -0.810 1.00 38.72 315 GLY A N 1
ATOM 2578 C CA . GLY A 1 315 ? -4.854 34.682 0.054 1.00 38.72 315 GLY A CA 1
ATOM 2579 C C . GLY A 1 315 ? -5.029 34.565 1.575 1.00 38.72 315 GLY A C 1
ATOM 2580 O O . GLY A 1 315 ? -5.290 35.587 2.204 1.00 38.72 315 GLY A O 1
ATOM 2581 N N . TYR A 1 316 ? -4.895 33.393 2.195 1.00 39.50 316 TYR A N 1
ATOM 2582 C CA . TYR A 1 316 ? -5.026 33.260 3.647 1.00 39.50 316 TYR A CA 1
ATOM 2583 C C . TYR A 1 316 ? -3.670 33.399 4.341 1.00 39.50 316 TYR A C 1
ATOM 2585 O O . TYR A 1 316 ? -2.888 32.456 4.465 1.00 39.50 316 TYR A O 1
ATOM 2593 N N . ASP A 1 317 ? -3.408 34.622 4.797 1.00 37.91 317 ASP A N 1
ATOM 2594 C CA . ASP A 1 317 ? -2.296 34.965 5.672 1.00 37.91 317 ASP A CA 1
ATOM 2595 C C . ASP A 1 317 ? -2.455 34.263 7.033 1.00 37.91 317 ASP A C 1
ATOM 2597 O O . ASP A 1 317 ? -3.251 34.664 7.890 1.00 37.91 317 ASP A O 1
ATOM 2601 N N . TYR A 1 318 ? -1.682 33.190 7.215 1.00 36.25 318 TYR A N 1
ATOM 2602 C CA . TYR A 1 318 ? -1.614 32.380 8.435 1.00 36.25 318 TYR A CA 1
ATOM 2603 C C . TYR A 1 318 ? -1.367 33.229 9.695 1.00 36.25 318 TYR A C 1
ATOM 2605 O O . TYR A 1 318 ? -1.818 32.860 10.780 1.00 36.25 318 TYR A O 1
ATOM 2613 N N . ILE A 1 319 ? -0.693 34.377 9.565 1.00 37.34 319 ILE A N 1
ATOM 2614 C CA . ILE A 1 319 ? -0.357 35.262 10.687 1.00 37.34 319 ILE A CA 1
ATOM 2615 C C . ILE A 1 319 ? -1.591 36.047 11.158 1.00 37.34 319 ILE A C 1
ATOM 2617 O O . ILE A 1 319 ? -1.777 36.263 12.357 1.00 37.34 319 ILE A O 1
ATOM 2621 N N . ASN A 1 320 ? -2.491 36.414 10.244 1.00 36.12 320 ASN A N 1
ATOM 2622 C CA . ASN A 1 320 ? -3.661 37.232 10.566 1.00 36.12 320 ASN A CA 1
ATOM 2623 C C . ASN A 1 320 ? -4.821 36.439 11.194 1.00 36.12 320 ASN A C 1
ATOM 2625 O O . ASN A 1 320 ? -5.570 36.990 12.003 1.00 36.12 320 ASN A O 1
ATOM 2629 N N . VAL A 1 321 ? -4.963 35.144 10.887 1.00 40.44 321 VAL A N 1
ATOM 2630 C CA . VAL A 1 321 ? -5.959 34.272 11.549 1.00 40.44 321 VAL A CA 1
ATOM 2631 C C . VAL A 1 321 ? -5.534 33.932 12.979 1.00 40.44 321 VAL A C 1
ATOM 2633 O O . VAL A 1 321 ? -6.377 33.927 13.875 1.00 40.44 321 VAL A O 1
ATOM 2636 N N . LEU A 1 322 ? -4.232 33.732 13.213 1.00 37.56 322 LEU A N 1
ATOM 2637 C CA . LEU A 1 322 ? -3.687 33.545 14.560 1.00 37.56 322 LEU A CA 1
ATOM 2638 C C . LEU A 1 322 ? -3.885 34.802 15.426 1.00 37.56 322 LEU A C 1
ATOM 2640 O O . LEU A 1 322 ? -4.314 34.678 16.567 1.00 37.56 322 LEU A O 1
ATOM 2644 N N . ARG A 1 323 ? -3.713 36.014 14.868 1.00 38.25 323 ARG A N 1
ATOM 2645 C CA . ARG A 1 323 ? -3.997 37.278 15.586 1.00 38.25 323 ARG A CA 1
ATOM 2646 C C . ARG A 1 323 ? -5.476 37.519 15.902 1.00 38.25 323 ARG A C 1
ATOM 2648 O O . ARG A 1 323 ? -5.769 38.254 16.836 1.00 38.25 323 ARG A O 1
ATOM 2655 N N . LYS A 1 324 ? -6.417 36.951 15.139 1.00 39.75 324 LYS A N 1
ATOM 2656 C CA . LYS A 1 324 ? -7.863 37.155 15.369 1.00 39.75 324 LYS A CA 1
ATOM 2657 C C . LYS A 1 324 ? -8.467 36.237 16.432 1.00 39.75 324 LYS A C 1
ATOM 2659 O O . LYS A 1 324 ? -9.551 36.542 16.920 1.00 39.75 324 LYS A O 1
ATOM 2664 N N . HIS A 1 325 ? -7.803 35.134 16.774 1.00 40.12 325 HIS A N 1
ATOM 2665 C CA . HIS A 1 325 ? -8.321 34.148 17.727 1.00 40.12 325 HIS A CA 1
ATOM 2666 C C . HIS A 1 325 ? -7.555 34.082 19.051 1.00 40.12 325 HIS A C 1
ATOM 2668 O O . HIS A 1 325 ? -7.941 33.295 19.911 1.00 40.12 325 HIS A O 1
ATOM 2674 N N . ASP A 1 326 ? -6.537 34.923 19.239 1.00 38.84 326 ASP A N 1
ATOM 2675 C CA . ASP A 1 326 ? -5.727 34.939 20.453 1.00 38.84 326 ASP A CA 1
ATOM 2676 C C . ASP A 1 326 ? -5.643 36.359 21.032 1.00 38.84 326 ASP A C 1
ATOM 2678 O O . ASP A 1 326 ? -4.710 37.116 20.782 1.00 38.84 326 ASP A O 1
ATOM 2682 N N . ALA A 1 327 ? -6.671 36.739 21.796 1.00 36.72 327 ALA A N 1
ATOM 2683 C CA . ALA A 1 327 ? -6.645 37.927 22.654 1.00 36.72 327 ALA A CA 1
ATOM 2684 C C . ALA A 1 327 ? -5.990 37.632 24.023 1.00 36.72 327 ALA A C 1
ATOM 2686 O O . ALA A 1 327 ? -6.218 38.365 24.978 1.00 36.72 327 ALA A O 1
ATOM 2687 N N . SER A 1 328 ? -5.213 36.547 24.138 1.00 40.41 328 SER A N 1
ATOM 2688 C CA . SER A 1 328 ? -4.620 36.078 25.400 1.00 40.41 328 SER A CA 1
ATOM 2689 C C . SER A 1 328 ? -3.087 36.014 25.407 1.00 40.41 328 SER A C 1
ATOM 2691 O O . SER A 1 328 ? -2.516 35.341 26.258 1.00 40.41 328 SER A O 1
ATOM 2693 N N . PHE A 1 329 ? -2.406 36.728 24.503 1.00 35.78 329 PHE A N 1
ATOM 2694 C CA . PHE A 1 329 ? -0.933 36.786 24.461 1.00 35.78 329 PHE A CA 1
ATOM 2695 C C . PHE A 1 329 ? -0.331 38.197 24.588 1.00 35.78 329 PHE A C 1
ATOM 2697 O O . PHE A 1 329 ? 0.829 38.404 24.240 1.00 35.78 329 PHE A O 1
ATOM 2704 N N . GLU A 1 330 ? -1.086 39.152 25.133 1.00 34.34 330 GLU A N 1
ATOM 2705 C CA . GLU A 1 330 ? -0.533 40.383 25.713 1.00 34.34 330 GLU A CA 1
ATOM 2706 C C . GLU A 1 330 ? -1.081 40.563 27.138 1.00 34.34 330 GLU A C 1
ATOM 2708 O O . GLU A 1 330 ? -2.053 41.281 27.347 1.00 34.34 330 GLU A O 1
ATOM 2713 N N . GLU A 1 331 ? -0.474 39.843 28.089 1.00 30.58 331 GLU A N 1
ATOM 2714 C CA . GLU A 1 331 ? -0.108 40.319 29.439 1.00 30.58 331 GLU A CA 1
ATOM 2715 C C . GLU A 1 331 ? 0.919 39.378 30.087 1.00 30.58 331 GLU A C 1
ATOM 2717 O O . GLU A 1 331 ? 0.669 38.149 30.135 1.00 30.58 331 GLU A O 1
#

pLDDT: mean 73.7, std 17.63, range [30.58, 97.25]

Foldseek 3Di:
DDDPPDAAADEFDFDLDPPCCVVVAQVDPVNCVVPPFLVNLCVVPDPDDDDDDPDDDNDDDDPQVSLVVSQVVCQVRLQAAQVVNQVPDPPRPPPDDPVSNLRHRQQARSNCQQPDCVRPVPGGLCVLCPRPRVSSVVSSVVVVVVVVVPPCPVCLPVLLVQQAVFHQDPWDKDQDDDDDPPSPDWIWTDDQNAIFIHGPVGPVFFDNRFKTKHKFFDDQQDFDPLQQEDDLQDDSRQSSRGIWIKIWGQTPVPRDIDIDIHHDYDLLNSQPSSQSSCSSVVHDDDLPDASHWDDPPPGHDDDDTDHRHHPPPDDDDSVVVVVVPPPPPDD

Sequence (331 aa):
MRIPSSSWRRYVGQSINCNLRVHHNHESASYRKSHPSLHYEYHEIAEEIFWLDPAFVPHFVPAGLLNIMELWQALVFRSLQESDLKDMLPGGGRGIADSELGLGANVRNLLGQGLSFTESPDMGYYRFKNSPDPIKQAYFEKMRNRSADRRWWSDRDAKRESLLRGDIYQGTFGPSFGTLERAGEDRMFTIHYAYILFGTTFWRRWDESTIRVKCELAPEGEMHPHCVVRGCYFLVNDPARRLGIRISGIMKCNGEESFCWVNMWGDQTTMRINSLVDFLLDRPTDIGEPRRFLPRNLWVGRPKGIYTSKDLRDGYDYINVLRKHDASFEE